Protein AF-A0AAD7L788-F1 (afdb_monomer_lite)

InterPro domains:
  IPR003892 Ubiquitin system component CUE [PF02845] (42-76)
  IPR003892 Ubiquitin system component CUE [PS51140] (38-84)
  IPR009060 UBA-like superfamily [SSF46934] (41-84)

Secondary structure (DSSP, 8-state):
--------------------------------------PPPHHHHHHHH-TTS-HHHHHHHHHHTTT-HHHHHHHHHHHHHHTTSS-------------------------TTSGGGGGG---SHHHHHHHHHHHHTT--SHHHHHHHHHHHHHHHHHHHHHHHHHHHHHHHHHHHHHHHHHHHHHHHHHHHHHHHHHHHHHHHHHHHHHHH--

Radius of gyration: 39.19 Å; chains: 1; bounding box: 91×66×111 Å

Sequence (214 aa):
MSAAVSGSKRSFFEDLHPSPPVFERLRCSSSTSPIRFSAPTLVDQLRAMFPHMEPQLLDRALQECGNDIDAAIKSLHELCLGSASENSLPAEGSDTNVEQGTLKIDGNTFAFEDPSALDNLPLDGTEWVDLFVREMMSVISVDDTRARVARMLEILEKSISARASVETTQIFQKENSILKEQIEGLVRENTILKRAVSIEHERQREYEDKNQEL

Organism: Quillaja saponaria (NCBI:txid32244)

Structure (mmCIF, N/CA/C/O backbone):
data_AF-A0AAD7L788-F1
#
_entry.id   AF-A0AAD7L788-F1
#
loop_
_atom_site.group_PDB
_atom_site.id
_atom_site.type_symbol
_atom_site.label_atom_id
_atom_site.label_alt_id
_atom_site.label_comp_id
_atom_site.label_asym_id
_atom_site.label_entity_id
_atom_site.label_seq_id
_atom_site.pdbx_PDB_ins_code
_atom_site.Cartn_x
_atom_site.Cartn_y
_atom_site.Cartn_z
_atom_site.occupancy
_atom_site.B_iso_or_equiv
_atom_site.auth_seq_id
_atom_site.auth_comp_id
_atom_site.auth_asym_id
_atom_site.auth_atom_id
_atom_site.pdbx_PDB_model_num
ATOM 1 N N . MET A 1 1 ? -54.142 42.697 46.939 1.00 39.44 1 MET A N 1
ATOM 2 C CA . MET A 1 1 ? -53.712 43.827 46.088 1.00 39.44 1 MET A CA 1
ATOM 3 C C . MET A 1 1 ? -52.500 44.474 46.742 1.00 39.44 1 MET A C 1
ATOM 5 O O . MET A 1 1 ? -52.550 44.665 47.949 1.00 39.44 1 MET A O 1
ATOM 9 N N . SER A 1 2 ? -51.480 44.783 45.929 1.00 38.19 2 SER A N 1
ATOM 10 C CA . SER A 1 2 ? -50.250 45.550 46.234 1.00 38.19 2 SER A CA 1
ATOM 11 C C . SER A 1 2 ? -49.173 44.843 47.069 1.00 38.19 2 SER A C 1
ATOM 13 O O . SER A 1 2 ? -49.501 44.130 48.003 1.00 38.19 2 SER A O 1
ATOM 15 N N . ALA A 1 3 ? -47.869 45.040 46.878 1.00 43.00 3 ALA A N 1
ATOM 16 C CA . ALA A 1 3 ? -47.003 45.404 45.749 1.00 43.00 3 ALA A CA 1
ATOM 17 C C . ALA A 1 3 ? -45.551 45.158 46.241 1.00 43.00 3 ALA A C 1
ATOM 19 O O . ALA A 1 3 ? -45.320 44.993 47.435 1.00 43.00 3 ALA A O 1
ATOM 20 N N . ALA A 1 4 ? -44.610 45.109 45.300 1.00 46.03 4 ALA A N 1
ATOM 21 C CA . ALA A 1 4 ? -43.188 44.765 45.408 1.00 46.03 4 ALA A CA 1
ATOM 22 C C . ALA A 1 4 ? -42.344 45.520 46.467 1.00 46.03 4 ALA A C 1
ATOM 24 O O . ALA A 1 4 ? -42.728 46.595 46.914 1.00 46.03 4 ALA A O 1
ATOM 25 N N . VAL A 1 5 ? -41.121 45.026 46.742 1.00 41.78 5 VAL A N 1
ATOM 26 C CA . VAL A 1 5 ? -39.854 45.660 46.291 1.00 41.78 5 VAL A CA 1
ATOM 27 C C . VAL A 1 5 ? -38.609 44.880 46.763 1.00 41.78 5 VAL A C 1
ATOM 29 O O . VAL A 1 5 ? -38.528 44.380 47.880 1.00 41.78 5 VAL A O 1
ATOM 32 N N . SER A 1 6 ? -37.648 44.789 45.842 1.00 40.78 6 SER A N 1
ATOM 33 C CA . SER A 1 6 ? -36.303 44.211 45.905 1.00 40.78 6 SER A CA 1
ATOM 34 C C . SER A 1 6 ? -35.352 44.811 46.954 1.00 40.78 6 SER A C 1
ATOM 36 O O . SER A 1 6 ? -35.390 46.010 47.207 1.00 40.78 6 SER A O 1
ATOM 38 N N . GLY A 1 7 ? -34.330 44.031 47.344 1.00 37.75 7 GLY A N 1
ATOM 39 C CA . GLY A 1 7 ? -32.952 44.549 47.354 1.00 37.75 7 GLY A CA 1
ATOM 40 C C . GLY A 1 7 ? -32.051 44.268 48.569 1.00 37.75 7 GLY A C 1
ATOM 41 O O . GLY A 1 7 ? -32.215 44.858 49.623 1.00 37.75 7 GLY A O 1
ATOM 42 N N . SER A 1 8 ? -30.961 43.538 48.288 1.00 34.12 8 SER A N 1
ATOM 43 C CA . SER A 1 8 ? -29.563 43.880 48.639 1.00 34.12 8 SER A CA 1
ATOM 44 C C . SER A 1 8 ? -28.958 43.548 50.028 1.00 34.12 8 SER A C 1
ATOM 46 O O . SER A 1 8 ? -29.131 44.266 51.001 1.00 34.12 8 SER A O 1
ATOM 48 N N . LYS A 1 9 ? -28.093 42.514 50.010 1.00 50.41 9 LYS A N 1
ATOM 49 C CA . LYS A 1 9 ? -26.700 42.404 50.531 1.00 50.41 9 LYS A CA 1
ATOM 50 C C . LYS A 1 9 ? -26.316 43.006 51.905 1.00 50.41 9 LYS A C 1
ATOM 52 O O . LYS A 1 9 ? -26.214 44.222 52.026 1.00 50.41 9 LYS A O 1
ATOM 57 N N . ARG A 1 10 ? -25.821 42.133 52.808 1.00 50.22 10 ARG A N 1
ATOM 58 C CA . ARG A 1 10 ? -24.500 42.135 53.523 1.00 50.22 10 ARG A CA 1
ATOM 59 C C . ARG A 1 10 ? -24.519 41.020 54.598 1.00 50.22 10 ARG A C 1
ATOM 61 O O . ARG A 1 10 ? -25.467 40.953 55.361 1.00 50.22 10 ARG A O 1
ATOM 68 N N . SER A 1 11 ? -23.673 39.984 54.515 1.00 42.97 11 SER A N 1
ATOM 69 C CA . SER A 1 11 ? -22.292 39.900 55.047 1.00 42.97 11 SER A CA 1
ATOM 70 C C . SER A 1 11 ? -22.215 40.158 56.548 1.00 42.97 11 SER A C 1
ATOM 72 O O . SER A 1 11 ? -22.231 41.331 56.879 1.00 42.97 11 SER A O 1
ATOM 74 N N . PHE A 1 12 ? -21.997 39.128 57.380 1.00 39.47 12 PHE A N 1
ATOM 75 C CA . PHE A 1 12 ? -21.099 39.178 58.549 1.00 39.47 12 PHE A CA 1
ATOM 76 C C . PHE A 1 12 ? -20.573 37.772 58.886 1.00 39.47 12 PHE A C 1
ATOM 78 O O . PHE A 1 12 ? -21.240 36.769 58.646 1.00 39.47 12 PHE A O 1
ATOM 85 N N . PHE A 1 13 ? -19.325 37.754 59.339 1.00 40.75 13 PHE A N 1
ATOM 86 C CA . PHE A 1 13 ? -18.369 36.658 59.449 1.00 40.75 13 PHE A CA 1
ATOM 87 C C . PHE A 1 13 ? -17.891 36.644 60.906 1.00 40.75 13 PHE A C 1
ATOM 89 O O . PHE A 1 13 ? -17.484 37.694 61.391 1.00 40.75 13 PHE A O 1
ATOM 96 N N . GLU A 1 14 ? -17.940 35.491 61.567 1.00 37.28 14 GLU A N 1
ATOM 97 C CA . GLU A 1 14 ? -17.406 35.195 62.911 1.00 37.28 14 GLU A CA 1
ATOM 98 C C . GLU A 1 14 ? -17.286 33.651 62.906 1.00 37.28 14 GLU A C 1
ATOM 100 O O . GLU A 1 14 ? -18.244 32.984 62.526 1.00 37.28 14 GLU A O 1
ATOM 105 N N . ASP A 1 15 ? -16.157 32.967 63.082 1.00 37.31 15 ASP A N 1
ATOM 106 C CA . ASP A 1 15 ? -15.051 33.156 64.013 1.00 37.31 15 ASP A CA 1
ATOM 107 C C . ASP A 1 15 ? -13.775 32.441 63.503 1.00 37.31 15 ASP A C 1
ATOM 109 O O . ASP A 1 15 ? -13.825 31.495 62.712 1.00 37.31 15 ASP A O 1
ATOM 113 N N . LEU A 1 16 ? -12.618 32.918 63.960 1.00 44.00 16 LEU A N 1
ATOM 114 C CA . LEU A 1 16 ? -11.259 32.577 63.518 1.00 44.00 16 LEU A CA 1
ATOM 115 C C . LEU A 1 16 ? -10.703 31.277 64.137 1.00 44.00 16 LEU A C 1
ATOM 117 O O . LEU A 1 16 ? -10.804 31.085 65.341 1.00 44.00 16 LEU A O 1
ATOM 121 N N . HIS A 1 17 ? -9.948 30.482 63.362 1.00 41.56 17 HIS A N 1
ATOM 122 C CA . HIS A 1 17 ? -8.903 29.574 63.878 1.00 41.56 17 HIS A CA 1
ATOM 123 C C . HIS A 1 17 ? -7.667 29.539 62.934 1.00 41.56 17 HIS A C 1
ATOM 125 O O . HIS A 1 17 ? -7.811 29.780 61.733 1.00 41.56 17 HIS A O 1
ATOM 131 N N . PRO A 1 18 ? -6.440 29.314 63.457 1.00 42.31 18 PRO A N 1
ATOM 132 C CA . PRO A 1 18 ? -5.178 29.754 62.842 1.00 42.31 18 PRO A CA 1
ATOM 133 C C . PRO A 1 18 ? -4.579 28.761 61.820 1.00 42.31 18 PRO A C 1
ATOM 135 O O . PRO A 1 18 ? -4.619 27.553 62.016 1.00 42.31 18 PRO A O 1
ATOM 138 N N . SER A 1 19 ? -3.958 29.279 60.751 1.00 38.22 19 SER A N 1
ATOM 139 C CA . SER A 1 19 ? -2.990 28.563 59.871 1.00 38.22 19 SER A CA 1
ATOM 140 C C . SER A 1 19 ? -1.561 28.686 60.449 1.00 38.22 19 SER A C 1
ATOM 142 O O . SER A 1 19 ? -1.364 29.671 61.170 1.00 38.22 19 SER A O 1
ATOM 144 N N . PRO A 1 20 ? -0.549 27.801 60.185 1.00 46.69 20 PRO A N 1
ATOM 145 C CA . PRO A 1 20 ? 0.037 27.452 58.851 1.00 46.69 20 PRO A CA 1
ATOM 146 C C . PRO A 1 20 ? 0.609 25.981 58.752 1.00 46.69 20 PRO A C 1
ATOM 148 O O . PRO A 1 20 ? 0.355 25.229 59.690 1.00 46.69 20 PRO A O 1
ATOM 151 N N . PRO A 1 21 ? 1.374 25.500 57.718 1.00 46.31 21 PRO A N 1
ATOM 152 C CA . PRO A 1 21 ? 1.935 26.158 56.526 1.00 46.31 21 PRO A CA 1
ATOM 153 C C . PRO A 1 21 ? 1.689 25.490 55.142 1.00 46.31 21 PRO A C 1
ATOM 155 O O . PRO A 1 21 ? 1.503 24.289 54.993 1.00 46.31 21 PRO A O 1
ATOM 158 N N . VAL A 1 22 ? 1.734 26.361 54.129 1.00 49.59 22 VAL A N 1
ATOM 159 C CA . VAL A 1 22 ? 2.293 26.242 52.765 1.00 49.59 22 VAL A CA 1
ATOM 160 C C . VAL A 1 22 ? 2.601 24.833 52.220 1.00 49.59 22 VAL A C 1
ATOM 162 O O . VAL A 1 22 ? 3.596 24.225 52.593 1.00 49.59 22 VAL A O 1
ATOM 165 N N . PHE A 1 23 ? 1.851 24.419 51.192 1.00 41.88 23 PHE A N 1
ATOM 166 C CA . PHE A 1 23 ? 2.397 23.633 50.082 1.00 41.88 23 PHE A CA 1
ATOM 167 C C . PHE A 1 23 ? 1.986 24.263 48.748 1.00 41.88 23 PHE A C 1
ATOM 169 O O . PHE A 1 23 ? 0.863 24.736 48.558 1.00 41.88 23 PHE A O 1
ATOM 176 N N . GLU A 1 24 ? 2.976 24.340 47.870 1.00 50.81 24 GLU A N 1
ATOM 177 C CA . GLU A 1 24 ? 3.026 25.072 46.615 1.00 50.81 24 GLU A CA 1
ATOM 178 C C . GLU A 1 24 ? 1.896 24.697 45.653 1.00 50.81 24 GLU A C 1
ATOM 180 O O . GLU A 1 24 ? 1.765 23.562 45.199 1.00 50.81 24 GLU A O 1
ATOM 185 N N . ARG A 1 25 ? 1.110 25.697 45.247 1.00 49.44 25 ARG A N 1
ATOM 186 C CA . ARG A 1 25 ? 0.247 25.581 44.074 1.00 49.44 25 ARG A CA 1
ATOM 187 C C . ARG A 1 25 ? 1.097 25.853 42.838 1.00 49.44 25 ARG A C 1
ATOM 189 O O . ARG A 1 25 ? 1.163 26.991 42.375 1.00 49.44 25 ARG A O 1
ATOM 196 N N . LEU A 1 26 ? 1.727 24.811 42.296 1.00 44.44 26 LEU A N 1
ATOM 197 C CA . LEU A 1 26 ? 2.266 24.839 40.937 1.00 44.44 26 LEU A CA 1
ATOM 198 C C . LEU A 1 26 ? 1.097 25.030 39.966 1.00 44.44 26 LEU A C 1
ATOM 200 O O . LEU A 1 26 ? 0.370 24.109 39.600 1.00 44.44 26 LEU A O 1
ATOM 204 N N . ARG A 1 27 ? 0.872 26.289 39.602 1.00 53.59 27 ARG A N 1
ATOM 205 C CA . ARG A 1 27 ? -0.038 26.693 38.541 1.00 53.59 27 ARG A CA 1
ATOM 206 C C . ARG A 1 27 ? 0.734 26.508 37.234 1.00 53.59 27 ARG A C 1
ATOM 208 O O . ARG A 1 27 ? 1.427 27.416 36.788 1.00 53.59 27 ARG A O 1
ATOM 215 N N . CYS A 1 28 ? 0.667 25.312 36.656 1.00 34.09 28 CYS A N 1
ATOM 216 C CA . CYS A 1 28 ? 1.188 25.063 35.316 1.00 34.09 28 CYS A CA 1
ATOM 217 C C . CYS A 1 28 ? 0.317 25.808 34.297 1.00 34.09 28 CYS A C 1
ATOM 219 O O . CYS A 1 28 ? -0.748 25.339 33.902 1.00 34.09 28 CYS A O 1
ATOM 221 N N . SER A 1 29 ? 0.772 26.986 33.879 1.00 45.66 29 SER A N 1
ATOM 222 C CA . SER A 1 29 ? 0.358 27.595 32.619 1.00 45.66 29 SER A CA 1
ATOM 223 C C . SER A 1 29 ? 0.997 26.804 31.479 1.00 45.66 29 SER A C 1
ATOM 225 O O . SER A 1 29 ? 2.064 27.165 30.993 1.00 45.66 29 SER A O 1
ATOM 227 N N . SER A 1 30 ? 0.363 25.714 31.052 1.00 39.59 30 SER A N 1
ATOM 228 C CA . SER A 1 30 ? 0.643 25.154 29.732 1.00 39.59 30 SER A CA 1
ATOM 229 C C . SER A 1 30 ? -0.149 25.968 28.720 1.00 39.59 30 SER A C 1
ATOM 231 O O . SER A 1 30 ? -1.362 25.806 28.591 1.00 39.59 30 SER A O 1
ATOM 233 N N . SER A 1 31 ? 0.526 26.875 28.010 1.00 49.66 31 SER A N 1
ATOM 234 C CA . SER A 1 31 ? -0.003 27.425 26.765 1.00 49.66 31 SER A CA 1
ATOM 235 C C . SER A 1 31 ? 0.018 26.316 25.713 1.00 49.66 31 SER A C 1
ATOM 237 O O . SER A 1 31 ? 0.923 26.227 24.883 1.00 49.66 31 SER A O 1
ATOM 239 N N . THR A 1 32 ? -0.966 25.427 25.762 1.00 45.28 32 THR A N 1
ATOM 240 C CA . THR A 1 32 ? -1.239 24.531 24.646 1.00 45.28 32 THR A CA 1
ATOM 241 C C . THR A 1 32 ? -1.956 25.360 23.595 1.00 45.28 32 THR A C 1
ATOM 243 O O . THR A 1 32 ? -3.182 25.454 23.573 1.00 45.28 32 THR A O 1
ATOM 246 N N . SER A 1 33 ? -1.182 26.023 22.738 1.00 52.09 33 SER A N 1
ATOM 247 C CA . SER A 1 33 ? -1.696 26.439 21.439 1.00 52.09 33 SER A CA 1
ATOM 248 C C . SER A 1 33 ? -2.284 25.191 20.776 1.00 52.09 33 SER A C 1
ATOM 250 O O . SER A 1 33 ? -1.578 24.181 20.704 1.00 52.09 33 SER A O 1
ATOM 252 N N . PRO A 1 34 ? -3.543 25.199 20.307 1.00 45.06 34 PRO A N 1
ATOM 253 C CA . PRO A 1 34 ? -4.022 24.093 19.506 1.00 45.06 34 PRO A CA 1
ATOM 254 C C . PRO A 1 34 ? -3.156 24.079 18.249 1.00 45.06 34 PRO A C 1
ATOM 256 O O . PRO A 1 34 ? -3.168 25.036 17.469 1.00 45.06 34 PRO A O 1
ATOM 259 N N . ILE A 1 35 ? -2.371 23.013 18.081 1.00 47.38 35 ILE A N 1
ATOM 260 C CA . ILE A 1 35 ? -1.812 22.647 16.785 1.00 47.38 35 ILE A CA 1
ATOM 261 C C . ILE A 1 35 ? -3.037 22.429 15.904 1.00 47.38 35 ILE A C 1
ATOM 263 O O . ILE A 1 35 ? -3.679 21.382 15.933 1.00 47.38 35 ILE A O 1
ATOM 267 N N . ARG A 1 36 ? -3.434 23.484 15.193 1.00 46.09 36 ARG A N 1
ATOM 268 C CA . ARG A 1 36 ? -4.364 23.383 14.084 1.00 46.09 36 ARG A CA 1
ATOM 269 C C . ARG A 1 36 ? -3.599 22.611 13.024 1.00 46.09 36 ARG A C 1
ATOM 271 O O . ARG A 1 36 ? -2.843 23.202 12.262 1.00 46.09 36 ARG A O 1
ATOM 278 N N . PHE A 1 37 ? -3.745 21.291 13.024 1.00 39.62 37 PHE A N 1
ATOM 279 C CA . PHE A 1 37 ? -3.559 20.529 11.804 1.00 39.62 37 PHE A CA 1
ATOM 280 C C . PHE A 1 37 ? -4.579 21.109 10.828 1.00 39.62 37 PHE A C 1
ATOM 282 O O . PHE A 1 37 ? -5.771 20.821 10.921 1.00 39.62 37 PHE A O 1
ATOM 289 N N . SER A 1 38 ? -4.142 22.045 9.986 1.00 50.53 38 SER A N 1
ATOM 290 C CA . SER A 1 38 ? -4.931 22.439 8.830 1.00 50.53 38 SER A CA 1
ATOM 291 C C . SER A 1 38 ? -5.171 21.153 8.055 1.00 50.53 38 SER A C 1
ATOM 293 O O . SER A 1 38 ? -4.207 20.503 7.648 1.00 50.53 38 SER A O 1
ATOM 295 N N . ALA A 1 39 ? -6.433 20.738 7.944 1.00 54.69 39 ALA A N 1
ATOM 296 C CA . ALA A 1 39 ? -6.783 19.624 7.079 1.00 54.69 39 ALA A CA 1
ATOM 297 C C . ALA A 1 39 ? -6.194 19.922 5.689 1.00 54.69 39 ALA A C 1
ATOM 299 O O . ALA A 1 39 ? -6.312 21.072 5.243 1.00 54.69 39 ALA A O 1
ATOM 300 N N . PRO A 1 40 ? -5.514 18.957 5.044 1.00 64.50 40 PRO A N 1
ATOM 301 C CA . PRO A 1 40 ? -4.972 19.180 3.713 1.00 64.50 40 PRO A CA 1
ATOM 302 C C . PRO A 1 40 ? -6.119 19.618 2.806 1.00 64.50 40 PRO A C 1
ATOM 304 O O . PRO A 1 40 ? -7.191 19.008 2.807 1.00 64.50 40 PRO A O 1
ATOM 307 N N . THR A 1 41 ? -5.924 20.721 2.088 1.00 81.31 41 THR A N 1
ATOM 308 C CA . THR A 1 41 ? -6.925 21.146 1.111 1.00 81.31 41 THR A CA 1
ATOM 309 C C . THR A 1 41 ? -6.962 20.120 -0.024 1.00 81.31 41 THR A C 1
ATOM 311 O O . THR A 1 41 ? -5.967 19.437 -0.277 1.00 81.31 41 THR A O 1
ATOM 314 N N . LEU A 1 42 ? -8.091 19.997 -0.731 1.00 86.31 42 LEU A N 1
ATOM 315 C CA . LEU A 1 42 ? -8.217 19.059 -1.864 1.00 86.31 42 LEU A CA 1
ATOM 316 C C . LEU A 1 42 ? -7.109 19.293 -2.914 1.00 86.31 42 LEU A C 1
ATOM 318 O O . LEU A 1 42 ? -6.607 18.360 -3.535 1.00 86.31 42 LEU A O 1
ATOM 322 N N . VAL A 1 43 ? -6.668 20.546 -3.044 1.00 86.06 43 VAL A N 1
ATOM 323 C CA . VAL A 1 43 ? -5.566 20.976 -3.912 1.00 86.06 43 VAL A CA 1
ATOM 324 C C . VAL A 1 43 ? -4.217 20.447 -3.422 1.00 86.06 43 VAL A C 1
ATOM 326 O O . VAL A 1 43 ? -3.398 20.016 -4.230 1.00 86.06 43 VAL A O 1
ATOM 329 N N . ASP A 1 44 ? -3.972 20.440 -2.109 1.00 88.12 44 ASP A N 1
ATOM 330 C CA . ASP A 1 44 ? -2.733 19.898 -1.538 1.00 88.12 44 ASP A CA 1
ATOM 331 C C . ASP A 1 44 ? -2.638 18.381 -1.748 1.00 88.12 44 ASP A C 1
ATOM 333 O O . ASP A 1 44 ? -1.551 17.864 -2.015 1.00 88.12 44 ASP A O 1
ATOM 337 N N . GLN A 1 45 ? -3.775 17.679 -1.703 1.00 89.94 45 GLN A N 1
ATOM 338 C CA . GLN A 1 45 ? -3.848 16.253 -2.021 1.00 89.94 45 GLN A CA 1
ATOM 339 C C . GLN A 1 45 ? -3.512 15.985 -3.494 1.00 89.94 45 GLN A C 1
ATOM 341 O O . GLN A 1 45 ? -2.691 15.116 -3.786 1.00 89.94 45 GLN A O 1
ATOM 346 N N . LEU A 1 46 ? -4.070 16.765 -4.425 1.00 90.88 46 LEU A N 1
ATOM 347 C CA . LEU A 1 46 ? -3.725 16.643 -5.843 1.00 90.88 46 LEU A CA 1
ATOM 348 C C . LEU A 1 46 ? -2.271 17.027 -6.126 1.00 90.88 46 LEU A C 1
ATOM 350 O O . LEU A 1 46 ? -1.615 16.370 -6.927 1.00 90.88 46 LEU A O 1
ATOM 354 N N . ARG A 1 47 ? -1.728 18.038 -5.442 1.00 91.69 47 ARG A N 1
ATOM 355 C CA . ARG A 1 47 ? -0.322 18.440 -5.591 1.00 91.69 47 ARG A CA 1
ATOM 356 C C . ARG A 1 47 ? 0.638 17.334 -5.154 1.00 91.69 47 ARG A C 1
ATOM 358 O O . ARG A 1 47 ? 1.694 17.181 -5.760 1.00 91.69 47 ARG A O 1
ATOM 365 N N . ALA A 1 48 ? 0.276 16.556 -4.134 1.00 89.56 48 ALA A N 1
ATOM 366 C CA . ALA A 1 48 ? 1.058 15.394 -3.721 1.00 89.56 48 ALA A CA 1
ATOM 367 C C . ALA A 1 48 ? 1.068 14.285 -4.790 1.00 89.56 48 ALA A C 1
ATOM 369 O O . ALA A 1 48 ? 2.082 13.612 -4.954 1.00 89.56 48 ALA A O 1
ATOM 370 N N . MET A 1 49 ? -0.033 14.116 -5.531 1.00 89.38 49 MET A N 1
ATOM 371 C CA . MET A 1 49 ? -0.160 13.112 -6.598 1.00 89.38 49 MET A CA 1
ATOM 372 C C . MET A 1 49 ? 0.415 13.575 -7.944 1.00 89.38 49 MET A C 1
ATOM 374 O O . MET A 1 49 ? 0.919 12.762 -8.714 1.00 89.38 49 MET A O 1
ATOM 378 N N . PHE A 1 50 ? 0.379 14.880 -8.213 1.00 89.50 50 PHE A N 1
ATOM 379 C CA . PHE A 1 50 ? 0.839 15.500 -9.454 1.00 89.50 50 PHE A CA 1
ATOM 380 C C . PHE A 1 50 ? 1.853 16.626 -9.164 1.00 89.50 50 PHE A C 1
ATOM 382 O O . PHE A 1 50 ? 1.579 17.798 -9.435 1.00 89.50 50 PHE A O 1
ATOM 389 N N . PRO A 1 51 ? 3.049 16.307 -8.629 1.00 86.00 51 PRO A N 1
ATOM 390 C CA . PRO A 1 51 ? 4.029 17.306 -8.184 1.00 86.00 51 PRO A CA 1
ATOM 391 C C . PRO A 1 51 ? 4.612 18.160 -9.319 1.00 86.00 51 PRO A C 1
ATOM 393 O O . PRO A 1 51 ? 5.151 19.236 -9.071 1.00 86.00 51 PRO A O 1
ATOM 396 N N . HIS A 1 52 ? 4.504 17.691 -10.563 1.00 83.38 52 HIS A N 1
ATOM 397 C CA . HIS A 1 52 ? 4.987 18.387 -11.759 1.00 83.38 52 HIS A CA 1
ATOM 398 C C . HIS A 1 52 ? 3.905 19.227 -12.457 1.00 83.38 52 HIS A C 1
ATOM 400 O O . HIS A 1 52 ? 4.189 19.859 -13.472 1.00 83.38 52 HIS A O 1
ATOM 406 N N . MET A 1 53 ? 2.675 19.233 -11.934 1.00 85.88 53 MET A N 1
ATOM 407 C CA . MET A 1 53 ? 1.530 19.915 -12.535 1.00 85.88 53 MET A CA 1
ATOM 408 C C . MET A 1 53 ? 1.351 21.314 -11.936 1.00 85.88 53 MET A C 1
ATOM 410 O O . MET A 1 53 ? 1.498 21.515 -10.728 1.00 85.88 53 MET A O 1
ATOM 414 N N . GLU A 1 54 ? 1.021 22.297 -12.777 1.00 89.19 54 GLU A N 1
ATOM 415 C CA . GLU A 1 54 ? 0.824 23.672 -12.317 1.00 89.19 54 GLU A CA 1
ATOM 416 C C . GLU A 1 54 ? -0.391 23.769 -11.369 1.00 89.19 54 GLU A C 1
ATOM 418 O O . GLU A 1 54 ? -1.459 23.246 -11.699 1.00 89.19 54 GLU A O 1
ATOM 423 N N . PRO A 1 55 ? -0.295 24.490 -10.230 1.00 87.12 55 PRO A N 1
ATOM 424 C CA . PRO A 1 55 ? -1.401 24.635 -9.278 1.00 87.12 55 PRO A CA 1
ATOM 425 C C . PRO A 1 55 ? -2.714 25.129 -9.901 1.00 87.12 55 PRO A C 1
ATOM 427 O O . PRO A 1 55 ? -3.781 24.671 -9.512 1.00 87.12 55 PRO A O 1
ATOM 430 N N . GLN A 1 56 ? -2.637 25.996 -10.918 1.00 87.56 56 GLN A N 1
ATOM 431 C CA . GLN A 1 56 ? -3.812 26.524 -11.620 1.00 87.56 56 GLN A CA 1
ATOM 432 C C . GLN A 1 56 ? -4.596 25.437 -12.372 1.00 87.56 56 GLN A C 1
ATOM 434 O O . GLN A 1 56 ? -5.816 25.534 -12.502 1.00 87.56 56 GLN A O 1
ATOM 439 N N . LEU A 1 57 ? -3.912 24.399 -12.867 1.00 90.00 57 LEU A N 1
ATOM 440 C CA . LEU A 1 57 ? -4.549 23.261 -13.534 1.00 90.00 57 LEU A CA 1
ATOM 441 C C . LEU A 1 57 ? -5.218 22.328 -12.522 1.00 90.00 57 LEU A C 1
ATOM 443 O O . LEU A 1 57 ? -6.285 21.793 -12.809 1.00 90.00 57 LEU A O 1
ATOM 447 N N . LEU A 1 58 ? -4.632 22.181 -11.331 1.00 91.69 58 LEU A N 1
ATOM 448 C CA . LEU A 1 58 ? -5.223 21.412 -10.232 1.00 91.69 58 LEU A CA 1
ATOM 449 C C . LEU A 1 58 ? -6.514 22.071 -9.729 1.00 91.69 58 LEU A C 1
ATOM 451 O O . LEU A 1 58 ? -7.536 21.399 -9.587 1.00 91.69 58 LEU A O 1
ATOM 455 N N . ASP A 1 59 ? -6.482 23.391 -9.527 1.00 89.38 59 ASP A N 1
ATOM 456 C CA . ASP A 1 59 ? -7.648 24.179 -9.113 1.00 89.38 59 ASP A CA 1
ATOM 457 C C . ASP A 1 59 ? -8.765 24.120 -10.166 1.00 89.38 59 ASP A C 1
ATOM 459 O O . ASP A 1 59 ? -9.935 23.913 -9.834 1.00 89.38 59 ASP A O 1
ATOM 463 N N . ARG A 1 60 ? -8.403 24.242 -11.451 1.00 90.31 60 ARG A N 1
ATOM 464 C CA . ARG A 1 60 ? -9.351 24.135 -12.568 1.00 90.31 60 ARG A CA 1
ATOM 465 C C . ARG A 1 60 ? -10.000 22.755 -12.633 1.00 90.31 60 ARG A C 1
ATOM 467 O O . ARG A 1 60 ? -11.222 22.679 -12.725 1.00 90.31 60 ARG A O 1
ATOM 474 N N . ALA A 1 61 ? -9.212 21.684 -12.545 1.00 91.12 61 ALA A N 1
ATOM 475 C CA . ALA A 1 61 ? -9.728 20.319 -12.597 1.00 91.12 61 ALA A CA 1
ATOM 476 C C . ALA A 1 61 ? -10.701 20.037 -11.443 1.00 91.12 61 ALA A C 1
ATOM 478 O O . ALA A 1 61 ? -11.755 19.443 -11.661 1.00 91.12 61 ALA A O 1
ATOM 479 N N . LEU A 1 62 ? -10.405 20.521 -10.231 1.00 92.19 62 LEU A N 1
ATOM 480 C CA . LEU A 1 62 ? -11.328 20.416 -9.096 1.00 92.19 62 LEU A CA 1
ATOM 481 C C . LEU A 1 62 ? -12.618 21.194 -9.327 1.00 92.19 62 LEU A C 1
ATOM 483 O O . LEU A 1 62 ? -13.698 20.691 -9.022 1.00 92.19 62 LEU A O 1
ATOM 487 N N . GLN A 1 63 ? -12.527 22.405 -9.872 1.00 91.88 63 GLN A N 1
ATOM 488 C CA . GLN A 1 63 ? -13.703 23.227 -10.124 1.00 91.88 63 GLN A CA 1
ATOM 489 C C . GLN A 1 63 ? -14.607 22.623 -11.208 1.00 91.88 63 GLN A C 1
ATOM 491 O O . GLN A 1 63 ? -15.827 22.604 -11.044 1.00 91.88 63 GLN A O 1
ATOM 496 N N . GLU A 1 64 ? -14.020 22.085 -12.277 1.00 90.56 64 GLU A N 1
ATOM 497 C CA . GLU A 1 64 ? -14.736 21.396 -13.357 1.00 90.56 64 GLU A CA 1
ATOM 498 C C . GLU A 1 64 ? -15.348 20.068 -12.890 1.00 90.56 64 GLU A C 1
ATOM 500 O O . GLU A 1 64 ? -16.437 19.699 -13.329 1.00 90.56 64 GLU A O 1
ATOM 505 N N . CYS A 1 65 ? -14.703 19.394 -11.935 1.00 90.88 65 CYS A N 1
ATOM 506 C CA . CYS A 1 65 ? -15.186 18.152 -11.330 1.00 90.88 65 CYS A CA 1
ATOM 507 C C . CYS A 1 65 ? -16.078 18.372 -10.094 1.00 90.88 65 CYS A C 1
ATOM 509 O O . CYS A 1 65 ? -16.388 17.421 -9.383 1.00 90.88 65 CYS A O 1
ATOM 511 N N . GLY A 1 66 ? -16.498 19.606 -9.792 1.00 88.56 66 GLY A N 1
ATOM 512 C CA . GLY A 1 66 ? -17.409 19.881 -8.674 1.00 88.56 66 GLY A CA 1
ATOM 513 C C . GLY A 1 66 ? -16.829 19.576 -7.285 1.00 88.56 66 GLY A C 1
ATOM 514 O O . GLY A 1 66 ? -17.578 19.232 -6.373 1.00 88.56 66 GLY A O 1
ATOM 515 N N . ASN A 1 67 ? -15.514 19.730 -7.112 1.00 88.69 67 ASN A N 1
ATOM 516 C CA . ASN A 1 67 ? -14.733 19.347 -5.928 1.00 88.69 67 ASN A CA 1
ATOM 517 C C . ASN A 1 67 ? -14.699 17.834 -5.640 1.00 88.69 67 ASN A C 1
ATOM 519 O O . ASN A 1 67 ? -14.343 17.432 -4.532 1.00 88.69 67 ASN A O 1
ATOM 523 N N . ASP A 1 68 ? -15.042 16.996 -6.618 1.00 92.50 68 ASP A N 1
ATOM 524 C CA . ASP A 1 68 ? -14.811 15.555 -6.554 1.00 92.50 68 ASP A CA 1
ATOM 525 C C . ASP A 1 68 ? -13.338 15.257 -6.888 1.00 92.50 68 ASP A C 1
ATOM 527 O O . ASP A 1 68 ? -12.877 15.466 -8.014 1.00 92.50 68 ASP A O 1
ATOM 531 N N . ILE A 1 69 ? -12.590 14.792 -5.883 1.00 91.06 69 ILE A N 1
ATOM 532 C CA . ILE A 1 69 ? -11.163 14.473 -6.015 1.00 91.06 69 ILE A CA 1
ATOM 533 C C . ILE A 1 69 ? -10.946 13.318 -6.996 1.00 91.06 69 ILE A C 1
ATOM 535 O O . ILE A 1 69 ? -10.028 13.386 -7.810 1.00 91.06 69 ILE A O 1
ATOM 539 N N . ASP A 1 70 ? -11.775 12.275 -6.958 1.00 93.12 70 ASP A N 1
ATOM 540 C CA . ASP A 1 70 ? -11.579 11.078 -7.780 1.00 93.12 70 ASP A CA 1
ATOM 541 C C . ASP A 1 70 ? -11.837 11.377 -9.261 1.00 93.12 70 ASP A C 1
ATOM 543 O O . ASP A 1 70 ? -11.128 10.883 -10.144 1.00 93.12 70 ASP A O 1
ATOM 547 N N . ALA A 1 71 ? -12.829 12.225 -9.542 1.00 93.00 71 ALA A N 1
ATOM 548 C CA . ALA A 1 71 ? -13.084 12.727 -10.888 1.00 93.00 71 ALA A CA 1
ATOM 549 C C . ALA A 1 71 ? -11.957 13.658 -11.379 1.00 93.00 71 ALA A C 1
ATOM 551 O O . ALA A 1 71 ? -11.500 13.511 -12.517 1.00 93.00 71 ALA A O 1
ATOM 552 N N . ALA A 1 72 ? -11.445 14.546 -10.517 1.00 93.50 72 ALA A N 1
ATOM 553 C CA . ALA A 1 72 ? -10.330 15.434 -10.852 1.00 93.50 72 ALA A CA 1
ATOM 554 C C . ALA A 1 72 ? -9.032 14.660 -11.137 1.00 93.50 72 ALA A C 1
ATOM 556 O O . ALA A 1 72 ? -8.336 14.969 -12.102 1.00 93.50 72 ALA A O 1
ATOM 557 N N . ILE A 1 73 ? -8.732 13.615 -10.357 1.00 93.06 73 ILE A N 1
ATOM 558 C CA . ILE A 1 73 ? -7.581 12.726 -10.581 1.00 93.06 73 ILE A CA 1
ATOM 559 C C . ILE A 1 73 ? -7.664 12.074 -11.967 1.00 93.06 73 ILE A C 1
ATOM 561 O O . ILE A 1 73 ? -6.681 12.091 -12.708 1.00 93.06 73 ILE A O 1
ATOM 565 N N . LYS A 1 74 ? -8.829 11.532 -12.346 1.00 93.44 74 LYS A N 1
ATOM 566 C CA . LYS A 1 74 ? -9.025 10.902 -13.665 1.00 93.44 74 LYS A CA 1
ATOM 567 C C . LYS A 1 74 ? -8.819 11.895 -14.810 1.00 93.44 74 LYS A C 1
ATOM 569 O O . LYS A 1 74 ? -8.066 11.594 -15.730 1.00 93.44 74 LYS A O 1
ATOM 574 N N . SER A 1 75 ? -9.418 13.082 -14.709 1.00 91.00 75 SER A N 1
ATOM 575 C CA . SER A 1 75 ? -9.272 14.156 -15.704 1.00 91.00 75 SER A CA 1
ATOM 576 C C . SER A 1 75 ? -7.810 14.597 -15.870 1.00 91.00 75 SER A C 1
ATOM 578 O O . SER A 1 75 ? -7.305 14.711 -16.987 1.00 91.00 75 SER A O 1
ATOM 580 N N . LEU A 1 76 ? -7.082 14.763 -14.761 1.00 92.12 76 LEU A N 1
ATOM 581 C CA . LEU A 1 76 ? -5.663 15.128 -14.787 1.00 92.12 76 LEU A CA 1
ATOM 582 C C . LEU A 1 76 ? -4.789 14.025 -15.403 1.00 92.12 76 LEU A C 1
ATOM 584 O O . LEU A 1 76 ? -3.882 14.333 -16.175 1.00 92.12 76 LEU A O 1
ATOM 588 N N . HIS A 1 77 ? -5.073 12.750 -15.123 1.00 89.56 77 HIS A N 1
ATOM 589 C CA . HIS A 1 77 ? -4.386 11.631 -15.773 1.00 89.56 77 HIS A CA 1
ATOM 590 C C . HIS A 1 77 ? -4.638 11.589 -17.282 1.00 89.56 77 HIS A C 1
ATOM 592 O O . HIS A 1 77 ? -3.691 11.406 -18.045 1.00 89.56 77 HIS A O 1
ATOM 598 N N . GLU A 1 78 ? -5.881 11.786 -17.721 1.00 89.75 78 GLU A N 1
ATOM 599 C CA . GLU A 1 78 ? -6.217 11.863 -19.146 1.00 89.75 78 GLU A CA 1
ATOM 600 C C . GLU A 1 78 ? -5.498 13.027 -19.833 1.00 89.75 78 GLU A C 1
ATOM 602 O O . GLU A 1 78 ? -4.962 12.850 -20.925 1.00 89.75 78 GLU A O 1
ATOM 607 N N . LEU A 1 79 ? -5.392 14.184 -19.174 1.00 85.06 79 LEU A N 1
ATOM 608 C CA . LEU A 1 79 ? -4.661 15.341 -19.692 1.00 85.06 79 LEU A CA 1
ATOM 609 C C . LEU A 1 79 ? -3.154 15.063 -19.835 1.00 85.06 79 LEU A C 1
ATOM 611 O O . LEU A 1 79 ? -2.544 15.456 -20.831 1.00 85.06 79 LEU A O 1
ATOM 615 N N . CYS A 1 80 ? -2.554 14.341 -18.885 1.00 81.44 80 CYS A N 1
ATOM 616 C CA . CYS A 1 80 ? -1.151 13.926 -18.963 1.00 81.44 80 CYS A CA 1
ATOM 617 C C . CYS A 1 80 ? -0.894 12.859 -20.042 1.00 81.44 80 CYS A C 1
ATOM 619 O O . CYS A 1 80 ? 0.166 12.868 -20.664 1.00 81.44 80 CYS A O 1
ATOM 621 N N . LEU A 1 81 ? -1.838 11.941 -20.271 1.00 75.69 81 LEU A N 1
ATOM 622 C CA . LEU A 1 81 ? -1.698 10.853 -21.247 1.00 75.69 81 LEU A CA 1
ATOM 623 C C . LEU A 1 81 ? -2.062 11.291 -22.677 1.00 75.69 81 LEU A C 1
ATOM 625 O O . LEU A 1 81 ? -1.416 10.873 -23.637 1.00 75.69 81 LEU A O 1
ATOM 629 N N . GLY A 1 82 ? -3.056 12.169 -22.828 1.00 59.16 82 GLY A N 1
ATOM 630 C CA . GLY A 1 82 ? -3.517 12.691 -24.118 1.00 59.16 82 GLY A CA 1
ATOM 631 C C . GLY A 1 82 ? -2.485 13.574 -24.823 1.00 59.16 82 GLY A C 1
ATOM 632 O O . GLY A 1 82 ? -2.437 13.609 -26.049 1.00 59.16 82 GLY A O 1
ATOM 633 N N . SER A 1 83 ? -1.580 14.208 -24.072 1.00 53.47 83 SER A N 1
ATOM 634 C CA . SER A 1 83 ? -0.489 15.025 -24.622 1.00 53.47 83 SER A CA 1
ATOM 635 C C . SER A 1 83 ? 0.593 14.217 -25.363 1.00 53.47 83 SER A C 1
ATOM 637 O O . SER A 1 83 ? 1.410 14.821 -26.059 1.00 53.47 83 SER A O 1
ATOM 639 N N . ALA A 1 84 ? 0.626 12.886 -25.233 1.00 48.81 84 ALA A N 1
ATOM 640 C CA . ALA A 1 84 ? 1.620 12.028 -25.885 1.00 48.81 84 ALA A CA 1
ATOM 641 C C . ALA A 1 84 ? 1.112 11.353 -27.177 1.00 48.81 84 ALA A C 1
ATOM 643 O O . ALA A 1 84 ? 1.882 10.661 -27.841 1.00 48.81 84 ALA A O 1
ATOM 644 N N . SER A 1 85 ? -0.165 11.534 -27.544 1.00 41.38 85 SER A N 1
ATOM 645 C CA . SER A 1 85 ? -0.848 10.699 -28.547 1.00 41.38 85 SER A CA 1
ATOM 646 C C . SER A 1 85 ? -1.417 11.461 -29.755 1.00 41.38 85 SER A C 1
ATOM 648 O O . SER A 1 85 ? -2.385 11.014 -30.368 1.00 41.38 85 SER A O 1
ATOM 650 N N . GLU A 1 86 ? -0.801 12.567 -30.163 1.00 42.72 86 GLU A N 1
ATOM 651 C CA . GLU A 1 86 ? -1.059 13.179 -31.473 1.00 42.72 86 GLU A CA 1
ATOM 652 C C . GLU A 1 86 ? 0.268 13.524 -32.147 1.00 42.72 86 GLU A C 1
ATOM 654 O O . GLU A 1 86 ? 0.737 14.651 -32.062 1.00 42.72 86 GLU A O 1
ATOM 659 N N . ASN A 1 87 ? 0.911 12.519 -32.751 1.00 37.66 87 ASN A N 1
ATOM 660 C CA . ASN A 1 87 ? 1.789 12.653 -33.921 1.00 37.66 87 ASN A CA 1
ATOM 661 C C . ASN A 1 87 ? 2.234 11.258 -34.378 1.00 37.66 87 ASN A C 1
ATOM 663 O O . ASN A 1 87 ? 3.300 10.763 -34.020 1.00 37.66 87 ASN A O 1
ATOM 667 N N . SER A 1 88 ? 1.410 10.619 -35.202 1.00 38.88 88 SER A N 1
ATOM 668 C CA . SER A 1 88 ? 1.809 9.442 -35.969 1.00 38.88 88 SER A CA 1
ATOM 669 C C . SER A 1 88 ? 1.479 9.667 -37.437 1.00 38.88 88 SER A C 1
ATOM 671 O O . SER A 1 88 ? 0.309 9.843 -37.766 1.00 38.88 88 SER A O 1
ATOM 673 N N . LEU A 1 89 ? 2.490 9.597 -38.305 1.00 33.38 89 LEU A N 1
ATOM 674 C CA . LEU A 1 89 ? 2.366 9.107 -39.681 1.00 33.38 89 LEU A CA 1
ATOM 675 C C . LEU A 1 89 ? 3.717 8.491 -40.140 1.00 33.38 89 LEU A C 1
ATOM 677 O O . LEU A 1 89 ? 4.763 8.884 -39.620 1.00 33.38 89 LEU A O 1
ATOM 681 N N . PRO A 1 90 ? 3.685 7.497 -41.054 1.00 51.03 90 PRO A N 1
ATOM 682 C CA . PRO A 1 90 ? 4.691 6.444 -41.236 1.00 51.03 90 PRO A CA 1
ATOM 683 C C . PRO A 1 90 ? 5.549 6.624 -42.500 1.00 51.03 90 PRO A C 1
ATOM 685 O O . PRO A 1 90 ? 5.150 7.368 -43.391 1.00 51.03 90 PRO A O 1
ATOM 688 N N . ALA A 1 91 ? 6.639 5.854 -42.629 1.00 31.80 91 ALA A N 1
ATOM 689 C CA . ALA A 1 91 ? 7.075 5.228 -43.892 1.00 31.80 91 ALA A CA 1
ATOM 690 C C . ALA A 1 91 ? 8.365 4.397 -43.718 1.00 31.80 91 ALA A C 1
ATOM 692 O O . ALA A 1 91 ? 9.306 4.869 -43.092 1.00 31.80 91 ALA A O 1
ATOM 693 N N . GLU A 1 92 ? 8.339 3.192 -44.310 1.00 30.41 92 GLU A N 1
ATOM 694 C CA . GLU A 1 92 ? 9.385 2.510 -45.111 1.00 30.41 92 GLU A CA 1
ATOM 695 C C . GLU A 1 92 ? 10.814 2.394 -44.526 1.00 30.41 92 GLU A C 1
ATOM 697 O O . GLU A 1 92 ? 11.441 3.363 -44.135 1.00 30.41 92 GLU A O 1
ATOM 702 N N . GLY A 1 93 ? 11.429 1.216 -44.394 1.00 31.14 93 GLY A N 1
ATOM 703 C CA . GLY A 1 93 ? 11.591 0.169 -45.401 1.00 31.14 93 GLY A CA 1
ATOM 704 C C . GLY A 1 93 ? 13.003 0.268 -45.998 1.00 31.14 93 GLY A C 1
ATOM 705 O O . GLY A 1 93 ? 13.281 1.228 -46.700 1.00 31.14 93 GLY A O 1
ATOM 706 N N . SER A 1 94 ? 13.892 -0.686 -45.698 1.00 31.19 94 SER A N 1
ATOM 707 C CA . SER A 1 94 ? 14.890 -1.251 -46.630 1.00 31.19 94 SER A CA 1
ATOM 708 C C . SER A 1 94 ? 15.920 -2.105 -45.889 1.00 31.19 94 SER A C 1
ATOM 710 O O . SER A 1 94 ? 16.499 -1.706 -44.881 1.00 31.19 94 SER A O 1
ATOM 712 N N . ASP A 1 95 ? 16.158 -3.267 -46.482 1.00 30.36 95 ASP A N 1
ATOM 713 C CA . ASP A 1 95 ? 17.185 -4.260 -46.204 1.00 30.36 95 ASP A CA 1
ATOM 714 C C . ASP A 1 95 ? 18.622 -3.713 -46.282 1.00 30.36 95 ASP A C 1
ATOM 716 O O . ASP A 1 95 ? 18.900 -2.779 -47.036 1.00 30.36 95 ASP A O 1
ATOM 720 N N . THR A 1 96 ? 19.571 -4.369 -45.601 1.00 31.89 96 THR A N 1
ATOM 721 C CA . THR A 1 96 ? 20.687 -5.077 -46.270 1.00 31.89 96 THR A CA 1
ATOM 722 C C . THR A 1 96 ? 21.558 -5.892 -45.302 1.00 31.89 96 THR A C 1
ATOM 724 O O . THR A 1 96 ? 22.001 -5.446 -44.251 1.00 31.89 96 THR A O 1
ATOM 727 N N . ASN A 1 97 ? 21.770 -7.125 -45.750 1.00 30.95 97 ASN A N 1
ATOM 728 C CA . ASN A 1 97 ? 22.743 -8.160 -45.413 1.00 30.95 97 ASN A CA 1
ATOM 729 C C . ASN A 1 97 ? 24.209 -7.661 -45.302 1.00 30.95 97 ASN A C 1
ATOM 731 O O . ASN A 1 97 ? 24.568 -6.753 -46.049 1.00 30.95 97 ASN A O 1
ATOM 735 N N . VAL A 1 98 ? 25.050 -8.318 -44.474 1.00 38.12 98 VAL A N 1
ATOM 736 C CA . VAL A 1 98 ? 26.350 -8.958 -44.843 1.00 38.12 98 VAL A CA 1
ATOM 737 C C . VAL A 1 98 ? 27.303 -9.182 -43.633 1.00 38.12 98 VAL A C 1
ATOM 739 O O . VAL A 1 98 ? 27.682 -8.256 -42.927 1.00 38.12 98 VAL A O 1
ATOM 742 N N . GLU A 1 99 ? 27.690 -10.460 -43.483 1.00 32.03 99 GLU A N 1
ATOM 743 C CA . GLU A 1 99 ? 28.956 -11.077 -43.004 1.00 32.03 99 GLU A CA 1
ATOM 744 C C . GLU A 1 99 ? 29.522 -10.911 -41.573 1.00 32.03 99 GLU A C 1
ATOM 746 O O . GLU A 1 99 ? 30.206 -9.963 -41.207 1.00 32.03 99 GLU A O 1
ATOM 751 N N . GLN A 1 100 ? 29.351 -12.002 -40.816 1.00 34.91 100 GLN A N 1
ATOM 752 C CA . GLN A 1 100 ? 30.382 -12.909 -40.275 1.00 34.91 100 GLN A CA 1
ATOM 753 C C . GLN A 1 100 ? 31.824 -12.388 -40.063 1.00 34.91 100 GLN A C 1
ATOM 755 O O . GLN A 1 100 ? 32.615 -12.264 -40.993 1.00 34.91 100 GLN A O 1
ATOM 760 N N . GLY A 1 101 ? 32.229 -12.318 -38.790 1.00 29.17 101 GLY A N 1
ATOM 761 C CA . GLY A 1 101 ? 33.628 -12.220 -38.366 1.00 29.17 101 GLY A CA 1
ATOM 762 C C . GLY A 1 101 ? 33.825 -12.770 -36.953 1.00 29.17 101 GLY A C 1
ATOM 763 O O . GLY A 1 101 ? 33.514 -12.114 -35.967 1.00 29.17 101 GLY A O 1
ATOM 764 N N . THR A 1 102 ? 34.319 -14.003 -36.861 1.00 36.78 102 THR A N 1
ATOM 765 C CA . THR A 1 102 ? 34.686 -14.702 -35.623 1.00 36.78 102 THR A CA 1
ATOM 766 C C . THR A 1 102 ? 35.776 -13.956 -34.856 1.00 36.78 102 THR A C 1
ATOM 768 O O . THR A 1 102 ? 36.894 -13.857 -35.353 1.00 36.78 102 THR A O 1
ATOM 771 N N . LEU A 1 103 ? 35.509 -13.561 -33.607 1.00 32.56 103 LEU A N 1
ATOM 772 C CA . LEU A 1 103 ? 36.551 -13.368 -32.598 1.00 32.56 103 LEU A CA 1
ATOM 773 C C . LEU A 1 103 ? 36.126 -13.973 -31.260 1.00 32.56 103 LEU A C 1
ATOM 775 O O . LEU A 1 103 ? 35.077 -13.679 -30.696 1.00 32.56 103 LEU A O 1
ATOM 779 N N . LYS A 1 104 ? 36.988 -14.877 -30.803 1.00 42.91 104 LYS A N 1
ATOM 780 C CA . LYS A 1 104 ? 36.965 -15.590 -29.534 1.00 42.91 104 LYS A CA 1
ATOM 781 C C . LYS A 1 104 ? 37.154 -14.565 -28.412 1.00 42.91 104 LYS A C 1
ATOM 783 O O . LYS A 1 104 ? 38.218 -13.959 -28.326 1.00 42.91 104 LYS A O 1
ATOM 788 N N . ILE A 1 105 ? 36.130 -14.361 -27.590 1.00 39.81 105 ILE A N 1
ATOM 789 C CA . ILE A 1 105 ? 36.212 -13.551 -26.373 1.00 39.81 105 ILE A CA 1
ATOM 790 C C . ILE A 1 105 ? 35.914 -14.499 -25.220 1.00 39.81 105 ILE A C 1
ATOM 792 O O . ILE A 1 105 ? 34.842 -15.103 -25.180 1.00 39.81 105 ILE A O 1
ATOM 796 N N . ASP A 1 106 ? 36.886 -14.645 -24.319 1.00 40.53 106 ASP A N 1
ATOM 797 C CA . ASP A 1 106 ? 36.709 -15.254 -23.003 1.00 40.53 106 ASP A CA 1
ATOM 798 C C . ASP A 1 106 ? 35.725 -14.380 -22.214 1.00 40.53 106 ASP A C 1
ATOM 800 O O . ASP A 1 106 ? 36.089 -13.484 -21.454 1.00 40.53 106 ASP A O 1
ATOM 804 N N . GLY A 1 107 ? 34.443 -14.594 -22.487 1.00 37.34 107 GLY A N 1
ATOM 805 C CA . GLY A 1 107 ? 33.344 -14.033 -21.738 1.00 37.34 107 GLY A CA 1
ATOM 806 C C . GLY A 1 107 ? 33.134 -14.906 -20.521 1.00 37.34 107 GLY A C 1
ATOM 807 O O . GLY A 1 107 ? 32.713 -16.056 -20.636 1.00 37.34 107 GLY A O 1
ATOM 808 N N . ASN A 1 108 ? 33.368 -14.339 -19.344 1.00 43.88 108 ASN A N 1
ATOM 809 C CA . ASN A 1 108 ? 32.718 -14.799 -18.129 1.00 43.88 108 ASN A CA 1
ATOM 810 C C . ASN A 1 108 ? 31.219 -14.471 -18.278 1.00 43.88 108 ASN A C 1
ATOM 812 O O . ASN A 1 108 ? 30.703 -13.516 -17.702 1.00 43.88 108 ASN A O 1
ATOM 816 N N . THR A 1 109 ? 30.549 -15.209 -19.166 1.00 37.91 109 THR A N 1
ATOM 817 C CA . THR A 1 109 ? 29.119 -15.150 -19.416 1.00 37.91 109 THR A CA 1
ATOM 818 C C . THR A 1 109 ? 28.466 -15.676 -18.155 1.00 37.91 109 THR A C 1
ATOM 820 O O . THR A 1 109 ? 28.341 -16.883 -17.961 1.00 37.91 109 THR A O 1
ATOM 823 N N . PHE A 1 110 ? 28.058 -14.768 -17.273 1.00 50.81 110 PHE A N 1
ATOM 824 C CA . PHE A 1 110 ? 26.990 -15.086 -16.345 1.00 50.81 110 PHE A CA 1
ATOM 825 C C . PHE A 1 110 ? 25.746 -15.303 -17.200 1.00 50.81 110 PHE A C 1
ATOM 827 O O . PHE A 1 110 ? 25.026 -14.371 -17.553 1.00 50.81 110 PHE A O 1
ATOM 834 N N . ALA A 1 111 ? 25.563 -16.552 -17.622 1.00 41.59 111 ALA A N 1
ATOM 835 C CA . ALA A 1 111 ? 24.322 -17.035 -18.176 1.00 41.59 111 ALA A CA 1
ATOM 836 C C . ALA A 1 111 ? 23.284 -16.940 -17.055 1.00 41.59 111 ALA A C 1
ATOM 838 O O . ALA A 1 111 ? 23.098 -17.867 -16.273 1.00 41.59 111 ALA A O 1
ATOM 839 N N . PHE A 1 112 ? 22.625 -15.788 -16.952 1.00 51.62 112 PHE A N 1
ATOM 840 C CA . PHE A 1 112 ? 21.384 -15.626 -16.200 1.00 51.62 112 PHE A CA 1
ATOM 841 C C . PHE A 1 112 ? 20.237 -16.296 -16.978 1.00 51.62 112 PHE A C 1
ATOM 843 O O . PHE A 1 112 ? 19.252 -15.664 -17.339 1.00 51.62 112 PHE A O 1
ATOM 850 N N . GLU A 1 113 ? 20.406 -17.578 -17.299 1.00 41.38 113 GLU A N 1
ATOM 851 C CA . GLU A 1 113 ? 19.354 -18.447 -17.842 1.00 41.38 113 GLU A CA 1
ATOM 852 C C . GLU A 1 113 ? 18.772 -19.367 -16.758 1.00 41.38 113 GLU A C 1
ATOM 854 O O . GLU A 1 113 ? 17.808 -20.084 -17.011 1.00 41.38 113 GLU A O 1
ATOM 859 N N . ASP A 1 114 ? 19.308 -19.312 -15.534 1.00 38.16 114 ASP A N 1
ATOM 860 C CA . ASP A 1 114 ? 18.800 -20.075 -14.401 1.00 38.16 114 ASP A CA 1
ATOM 861 C C . ASP A 1 114 ? 17.944 -19.178 -13.478 1.00 38.16 114 ASP A C 1
ATOM 863 O O . ASP A 1 114 ? 18.466 -18.206 -12.915 1.00 38.16 114 ASP A O 1
ATOM 867 N N . PRO A 1 115 ? 16.640 -19.468 -13.282 1.00 48.16 115 PRO A N 1
ATOM 868 C CA . PRO A 1 115 ? 15.775 -18.723 -12.362 1.00 48.16 115 PRO A CA 1
ATOM 869 C C . PRO A 1 115 ? 16.262 -18.733 -10.902 1.00 48.16 115 PRO A C 1
ATOM 871 O O . PRO A 1 115 ? 15.769 -17.944 -10.099 1.00 48.16 115 PRO A O 1
ATOM 874 N N . SER A 1 116 ? 17.245 -19.571 -10.552 1.00 44.28 116 SER A N 1
ATOM 875 C CA . SER A 1 116 ? 17.858 -19.598 -9.220 1.00 44.28 116 SER A CA 1
ATOM 876 C C . SER A 1 116 ? 18.904 -18.496 -8.969 1.00 44.28 116 SER A C 1
ATOM 878 O O . SER A 1 116 ? 19.376 -18.358 -7.843 1.00 44.28 116 SER A O 1
ATOM 880 N N . ALA A 1 117 ? 19.282 -17.697 -9.975 1.00 44.22 117 ALA A N 1
ATOM 881 C CA . ALA A 1 117 ? 20.305 -16.649 -9.840 1.00 44.22 117 ALA A CA 1
ATOM 882 C C . ALA A 1 117 ? 19.779 -15.302 -9.289 1.00 44.22 117 ALA A C 1
ATOM 884 O O . ALA A 1 117 ? 20.548 -14.352 -9.128 1.00 44.22 117 ALA A O 1
ATOM 885 N N . LEU A 1 118 ? 18.480 -15.207 -8.989 1.00 54.12 118 LEU A N 1
ATOM 886 C CA . LEU A 1 118 ? 17.806 -13.966 -8.578 1.00 54.12 118 LEU A CA 1
ATOM 887 C C . LEU A 1 118 ? 18.166 -13.504 -7.149 1.00 54.12 118 LEU A C 1
ATOM 889 O O . LEU A 1 118 ? 17.935 -12.348 -6.809 1.00 54.12 118 LEU A O 1
ATOM 893 N N . ASP A 1 119 ? 18.795 -14.362 -6.342 1.00 56.56 119 ASP A N 1
ATOM 894 C CA . ASP A 1 119 ? 19.178 -14.060 -4.952 1.00 56.56 119 ASP A CA 1
ATOM 895 C C . ASP A 1 119 ? 20.386 -13.110 -4.817 1.00 56.56 119 ASP A C 1
ATOM 897 O O . ASP A 1 119 ? 20.670 -12.625 -3.725 1.00 56.56 119 ASP A O 1
ATOM 901 N N . ASN A 1 120 ? 21.091 -12.803 -5.913 1.00 65.00 120 ASN A N 1
ATOM 902 C CA . ASN A 1 120 ? 22.236 -11.877 -5.922 1.00 65.00 120 ASN A CA 1
ATOM 903 C C . ASN A 1 120 ? 21.932 -10.562 -6.654 1.00 65.00 120 ASN A C 1
ATOM 905 O O . ASN A 1 120 ? 22.833 -9.929 -7.209 1.00 65.00 120 ASN A O 1
ATOM 909 N N . LEU A 1 121 ? 20.657 -10.184 -6.732 1.00 82.00 121 LEU A N 1
ATOM 910 C CA . LEU A 1 121 ? 20.239 -9.057 -7.547 1.00 82.00 121 LEU A CA 1
ATOM 911 C C . LEU A 1 121 ? 20.423 -7.717 -6.813 1.00 82.00 121 LEU A C 1
ATOM 913 O O . LEU A 1 121 ? 20.144 -7.651 -5.613 1.00 82.00 121 LEU A O 1
ATOM 917 N N . PRO A 1 122 ? 20.859 -6.650 -7.514 1.00 85.25 122 PRO A N 1
ATOM 918 C CA . PRO A 1 122 ? 21.056 -5.338 -6.914 1.00 85.25 122 PRO A CA 1
ATOM 919 C C . PRO A 1 122 ? 19.852 -4.854 -6.097 1.00 85.25 122 PRO A C 1
ATOM 921 O O . PRO A 1 122 ? 18.701 -4.882 -6.554 1.00 85.25 122 PRO A O 1
ATOM 924 N N . LEU A 1 123 ? 20.127 -4.405 -4.874 1.00 83.94 123 LEU A N 1
ATOM 925 C CA . LEU A 1 123 ? 19.110 -3.940 -3.929 1.00 83.94 123 LEU A CA 1
ATOM 926 C C . LEU A 1 123 ? 18.792 -2.462 -4.159 1.00 83.94 123 LEU A C 1
ATOM 928 O O . LEU A 1 123 ? 17.626 -2.065 -4.072 1.00 83.94 123 LEU A O 1
ATOM 932 N N . ASP A 1 124 ? 19.810 -1.672 -4.502 1.00 87.62 124 ASP A N 1
ATOM 933 C CA . ASP A 1 124 ? 19.706 -0.227 -4.701 1.00 87.62 124 ASP A CA 1
ATOM 934 C C . ASP A 1 124 ? 19.830 0.190 -6.176 1.00 87.62 124 ASP A C 1
ATOM 936 O O . ASP A 1 124 ? 20.473 -0.473 -6.992 1.00 87.62 124 ASP A O 1
ATOM 940 N N . GLY A 1 125 ? 19.226 1.332 -6.517 1.00 90.12 125 GLY A N 1
ATOM 941 C CA . GLY A 1 125 ? 19.280 1.913 -7.857 1.00 90.12 125 GLY A CA 1
ATOM 942 C C . GLY A 1 125 ? 20.708 2.193 -8.330 1.00 90.12 125 GLY A C 1
ATOM 943 O O . GLY A 1 125 ? 20.998 2.031 -9.512 1.00 90.12 125 GLY A O 1
ATOM 944 N N . THR A 1 126 ? 21.621 2.537 -7.420 1.00 92.44 126 THR A N 1
ATOM 945 C CA . THR A 1 126 ? 23.032 2.781 -7.758 1.00 92.44 126 THR A CA 1
ATOM 946 C C . THR A 1 126 ? 23.720 1.509 -8.256 1.00 92.44 126 THR A C 1
ATOM 948 O O . THR A 1 126 ? 24.390 1.518 -9.285 1.00 92.44 126 THR A O 1
ATOM 951 N N . GLU A 1 127 ? 23.488 0.385 -7.579 1.00 92.50 127 GLU A N 1
ATOM 952 C CA . GLU A 1 127 ? 24.039 -0.917 -7.961 1.00 92.50 127 GLU A CA 1
ATOM 953 C C . GLU A 1 127 ? 23.467 -1.402 -9.305 1.00 92.50 127 GLU A C 1
ATOM 955 O O . GLU A 1 127 ? 24.184 -2.001 -10.110 1.00 92.50 127 GLU A O 1
ATOM 960 N N . TRP A 1 128 ? 22.192 -1.098 -9.580 1.00 94.81 128 TRP A N 1
ATOM 961 C CA . TRP A 1 128 ? 21.567 -1.334 -10.884 1.00 94.81 128 TRP A CA 1
ATOM 962 C C . TRP A 1 128 ? 22.221 -0.521 -12.002 1.00 94.81 128 TRP A C 1
ATOM 964 O O . TRP A 1 128 ? 22.464 -1.061 -13.082 1.00 94.81 128 TRP A O 1
ATOM 974 N N . VAL A 1 129 ? 22.535 0.753 -11.750 1.00 94.94 129 VAL A N 1
ATOM 975 C CA . VAL A 1 129 ? 23.244 1.612 -12.710 1.00 94.94 129 VAL A CA 1
ATOM 976 C C . VAL A 1 129 ? 24.650 1.076 -12.974 1.00 94.94 129 VAL A C 1
ATOM 978 O O . VAL A 1 129 ? 25.035 0.941 -14.134 1.00 94.94 129 VAL A O 1
ATOM 981 N N . ASP A 1 130 ? 25.391 0.697 -11.933 1.00 93.50 130 ASP A N 1
ATOM 982 C CA . ASP A 1 130 ? 26.737 0.134 -12.078 1.00 93.50 130 ASP A CA 1
ATOM 983 C C . ASP A 1 130 ? 26.734 -1.192 -12.848 1.00 93.50 130 ASP A C 1
ATOM 985 O O . ASP A 1 130 ? 27.615 -1.430 -13.679 1.00 93.50 130 ASP A O 1
ATOM 989 N N . LEU A 1 131 ? 25.745 -2.057 -12.593 1.00 92.88 131 LEU A N 1
ATOM 990 C CA . LEU A 1 131 ? 25.542 -3.297 -13.341 1.00 92.88 131 LEU A CA 1
ATOM 991 C C . LEU A 1 131 ? 25.267 -2.990 -14.818 1.00 92.88 131 LEU A C 1
ATOM 993 O O . LEU A 1 131 ? 25.912 -3.563 -15.695 1.00 92.88 131 LEU A O 1
ATOM 997 N N . PHE A 1 132 ? 24.351 -2.057 -15.086 1.00 94.19 132 PHE A N 1
ATOM 998 C CA . PHE A 1 132 ? 23.960 -1.669 -16.437 1.00 94.19 132 PHE A CA 1
ATOM 999 C C . PHE A 1 132 ? 25.133 -1.082 -17.228 1.00 94.19 132 PHE A C 1
ATOM 1001 O O . PHE A 1 132 ? 25.410 -1.518 -18.344 1.00 94.19 132 PHE A O 1
ATOM 1008 N N . VAL A 1 133 ? 25.871 -0.136 -16.642 1.00 94.75 133 VAL A N 1
ATOM 1009 C CA . VAL A 1 133 ? 27.049 0.474 -17.274 1.00 94.75 133 VAL A CA 1
ATOM 1010 C C . VAL A 1 133 ? 28.109 -0.586 -17.565 1.00 94.75 133 VAL A C 1
ATOM 1012 O O . VAL A 1 133 ? 28.631 -0.637 -18.676 1.00 94.75 133 VAL A O 1
ATOM 1015 N N . ARG A 1 134 ? 28.397 -1.472 -16.605 1.00 93.12 134 ARG A N 1
ATOM 1016 C CA . ARG A 1 134 ? 29.384 -2.550 -16.768 1.00 93.12 134 ARG A CA 1
ATOM 1017 C C . ARG A 1 134 ? 29.029 -3.498 -17.907 1.00 93.12 134 ARG A C 1
ATOM 1019 O O . ARG A 1 134 ? 29.902 -3.854 -18.694 1.00 93.12 134 ARG A O 1
ATOM 1026 N N . GLU A 1 135 ? 27.763 -3.879 -18.005 1.00 90.94 135 GLU A N 1
ATOM 1027 C CA . GLU A 1 135 ? 27.272 -4.739 -19.078 1.00 90.94 135 GLU A CA 1
ATOM 1028 C C . GLU A 1 135 ? 27.378 -4.040 -20.439 1.00 90.94 135 GLU A C 1
ATOM 1030 O O . GLU A 1 135 ? 27.883 -4.626 -21.399 1.00 90.94 135 GLU A O 1
ATOM 1035 N N . MET A 1 136 ? 26.990 -2.763 -20.513 1.00 92.44 136 MET A N 1
ATOM 1036 C CA . MET A 1 136 ? 27.056 -1.976 -21.747 1.00 92.44 136 MET A CA 1
ATOM 1037 C C . MET A 1 136 ? 28.493 -1.692 -22.209 1.00 92.44 136 MET A C 1
ATOM 1039 O O . MET A 1 136 ? 28.739 -1.579 -23.406 1.00 92.44 136 MET A O 1
ATOM 1043 N N . MET A 1 137 ? 29.471 -1.652 -21.299 1.00 90.75 137 MET A N 1
ATOM 1044 C CA . MET A 1 137 ? 30.891 -1.553 -21.669 1.00 90.75 137 MET A CA 1
ATOM 1045 C C . MET A 1 137 ? 31.433 -2.808 -22.376 1.00 90.75 137 MET A C 1
ATOM 1047 O O . MET A 1 137 ? 32.512 -2.748 -22.962 1.00 90.75 137 MET A O 1
ATOM 1051 N N . SER A 1 138 ? 30.703 -3.929 -22.343 1.00 89.56 138 SER A N 1
ATOM 1052 C CA . SER A 1 138 ? 31.071 -5.190 -23.008 1.00 89.56 138 SER A CA 1
ATOM 1053 C C . SER A 1 138 ? 30.343 -5.436 -24.338 1.00 89.56 138 SER A C 1
ATOM 1055 O O . SER A 1 138 ? 30.431 -6.529 -24.898 1.00 89.56 138 SER A O 1
ATOM 1057 N N . VAL A 1 139 ? 29.616 -4.432 -24.835 1.00 92.94 139 VAL A N 1
ATOM 1058 C CA . VAL A 1 139 ? 28.813 -4.518 -26.059 1.00 92.94 139 VAL A CA 1
ATOM 1059 C C . VAL A 1 139 ? 29.686 -4.694 -27.300 1.00 92.94 139 VAL A C 1
ATOM 1061 O O . VAL A 1 139 ? 30.657 -3.966 -27.505 1.00 92.94 139 VAL A O 1
ATOM 1064 N N . ILE A 1 140 ? 29.280 -5.624 -28.168 1.00 90.44 140 ILE A N 1
ATOM 1065 C CA . ILE A 1 140 ? 29.986 -5.936 -29.424 1.00 90.44 140 ILE A CA 1
ATOM 1066 C C . ILE A 1 140 ? 29.224 -5.407 -30.653 1.00 90.44 140 ILE A C 1
ATOM 1068 O O . ILE A 1 140 ? 29.832 -5.062 -31.665 1.00 90.44 140 ILE A O 1
ATOM 1072 N N . SER A 1 141 ? 27.893 -5.317 -30.580 1.00 95.38 141 SER A N 1
ATOM 1073 C CA . SER A 1 141 ? 27.038 -4.830 -31.667 1.00 95.38 141 SER A CA 1
ATOM 1074 C C . SER A 1 141 ? 25.769 -4.154 -31.144 1.00 95.38 141 SER A C 1
ATOM 1076 O O . SER A 1 141 ? 25.391 -4.286 -29.978 1.00 95.38 141 SER A O 1
ATOM 1078 N N . VAL A 1 142 ? 25.069 -3.437 -32.022 1.00 94.50 142 VAL A N 1
ATOM 1079 C CA . VAL A 1 142 ? 23.788 -2.799 -31.679 1.00 94.50 142 VAL A CA 1
ATOM 1080 C C . VAL A 1 142 ? 22.718 -3.843 -31.327 1.00 94.50 142 VAL A C 1
ATOM 1082 O O . VAL A 1 142 ? 21.938 -3.629 -30.400 1.00 94.50 142 VAL A O 1
ATOM 1085 N N . ASP A 1 143 ? 22.711 -4.999 -31.995 1.00 95.19 143 ASP A N 1
ATOM 1086 C CA . ASP A 1 143 ? 21.787 -6.093 -31.669 1.00 95.19 143 ASP A CA 1
ATOM 1087 C C . ASP A 1 143 ? 22.116 -6.738 -30.316 1.00 95.19 143 ASP A C 1
ATOM 1089 O O . ASP A 1 143 ? 21.207 -7.025 -29.537 1.00 95.19 143 ASP A O 1
ATOM 1093 N N . ASP A 1 144 ? 23.405 -6.881 -29.986 1.00 93.31 144 ASP A N 1
ATOM 1094 C CA . ASP A 1 144 ? 23.861 -7.325 -28.662 1.00 93.31 144 ASP A CA 1
ATOM 1095 C C . ASP A 1 144 ? 23.468 -6.317 -27.570 1.00 93.31 144 ASP A C 1
ATOM 1097 O O . ASP A 1 144 ? 22.991 -6.704 -26.504 1.00 93.31 144 ASP A O 1
ATOM 1101 N N . THR A 1 145 ? 23.545 -5.014 -27.867 1.00 94.75 145 THR A N 1
ATOM 1102 C CA . THR A 1 145 ? 23.039 -3.957 -26.974 1.00 94.75 145 THR A CA 1
ATOM 1103 C C . THR A 1 145 ? 21.553 -4.154 -26.716 1.00 94.75 145 THR A C 1
ATOM 1105 O O . THR A 1 145 ? 21.123 -4.199 -25.567 1.00 94.75 145 THR A O 1
ATOM 11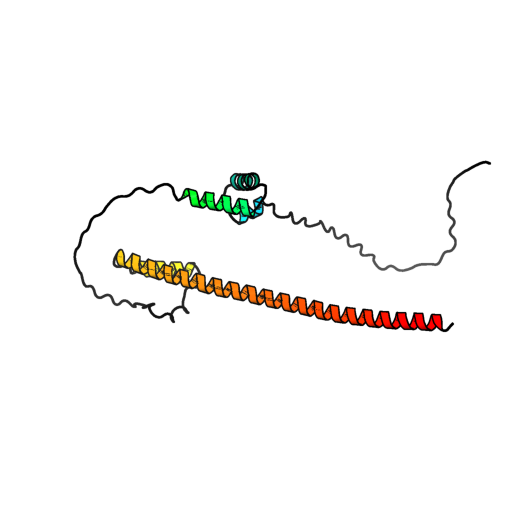08 N N . ARG A 1 146 ? 20.755 -4.314 -27.780 1.00 95.12 146 ARG A N 1
ATOM 1109 C CA . ARG A 1 1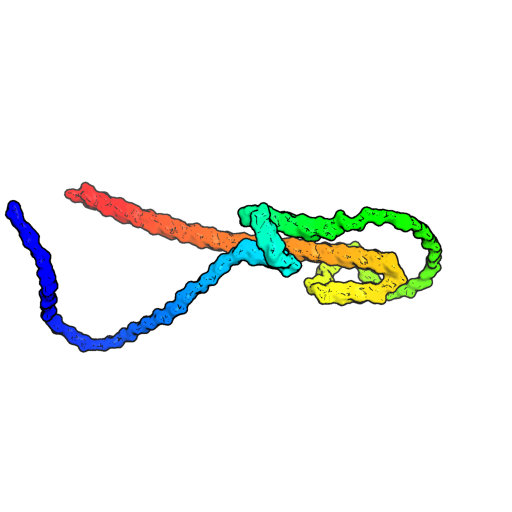46 ? 19.304 -4.488 -27.673 1.00 95.12 146 ARG A CA 1
ATOM 1110 C C . ARG A 1 146 ? 18.957 -5.728 -26.852 1.00 95.12 146 ARG A C 1
ATOM 1112 O O . ARG A 1 146 ? 18.113 -5.638 -25.965 1.00 95.12 146 ARG A O 1
ATOM 1119 N N . ALA A 1 147 ? 19.623 -6.853 -27.111 1.00 95.00 147 ALA A N 1
ATOM 1120 C CA . ALA A 1 147 ? 19.415 -8.092 -26.369 1.00 95.00 147 ALA A CA 1
ATOM 1121 C C . ALA A 1 147 ? 19.777 -7.938 -24.882 1.00 95.00 147 ALA A C 1
ATOM 1123 O O . ALA A 1 147 ? 19.013 -8.357 -24.013 1.00 95.00 147 ALA A O 1
ATOM 1124 N N . ARG A 1 148 ? 20.909 -7.298 -24.565 1.00 92.88 148 ARG A N 1
ATOM 1125 C CA . ARG A 1 148 ? 21.341 -7.068 -23.177 1.00 92.88 148 ARG A CA 1
ATOM 1126 C C . ARG A 1 148 ? 20.428 -6.103 -22.434 1.00 92.88 148 ARG A C 1
ATOM 1128 O O . ARG A 1 148 ? 20.022 -6.419 -21.320 1.00 92.88 148 ARG A O 1
ATOM 1135 N N . VAL A 1 149 ? 20.054 -4.983 -23.054 1.00 95.81 149 VAL A N 1
ATOM 1136 C CA . VAL A 1 149 ? 19.107 -4.019 -22.474 1.00 95.81 149 VAL A CA 1
ATOM 1137 C C . VAL A 1 149 ? 17.764 -4.691 -22.205 1.00 95.81 149 VAL A C 1
ATOM 1139 O O . VAL A 1 149 ? 17.244 -4.562 -21.102 1.00 95.81 149 VAL A O 1
ATOM 1142 N N . ALA A 1 150 ? 17.233 -5.456 -23.165 1.00 96.00 150 ALA A N 1
ATOM 1143 C CA . ALA A 1 150 ? 15.974 -6.176 -22.986 1.00 96.00 150 ALA A CA 1
ATOM 1144 C C . ALA A 1 150 ? 16.034 -7.133 -21.786 1.00 96.00 150 ALA A C 1
ATOM 1146 O O . ALA A 1 150 ? 15.172 -7.067 -20.913 1.00 96.00 150 ALA A O 1
ATOM 1147 N N . ARG A 1 151 ? 17.092 -7.952 -21.686 1.00 94.62 151 ARG A N 1
ATOM 1148 C CA . ARG A 1 151 ? 17.278 -8.864 -20.545 1.00 94.62 151 ARG A CA 1
ATOM 1149 C C . ARG A 1 151 ? 17.414 -8.120 -19.220 1.00 94.62 151 ARG A C 1
ATOM 1151 O O . ARG A 1 151 ? 16.785 -8.501 -18.243 1.00 94.62 151 ARG A O 1
ATOM 1158 N N . MET A 1 152 ? 18.219 -7.061 -19.161 1.00 94.19 152 MET A N 1
ATOM 1159 C CA . MET A 1 152 ? 18.415 -6.301 -17.923 1.00 94.19 152 MET A CA 1
ATOM 1160 C C . MET A 1 152 ? 17.133 -5.626 -17.441 1.00 94.19 152 MET A C 1
ATOM 1162 O O . MET A 1 152 ? 16.855 -5.650 -16.244 1.00 94.19 152 MET A O 1
ATOM 1166 N N . LEU A 1 153 ? 16.342 -5.064 -18.358 1.00 95.88 153 LEU A N 1
ATOM 1167 C CA . LEU A 1 153 ? 15.050 -4.467 -18.025 1.00 95.88 153 LEU A CA 1
ATOM 1168 C C . LEU A 1 153 ? 14.040 -5.520 -17.564 1.00 95.88 153 LEU A C 1
ATOM 1170 O O . LEU A 1 153 ? 13.324 -5.277 -16.600 1.00 95.88 153 LEU A O 1
ATOM 1174 N N . GLU A 1 154 ? 14.031 -6.704 -18.178 1.00 95.69 154 GLU A N 1
ATOM 1175 C CA . GLU A 1 154 ? 13.179 -7.814 -17.739 1.00 95.69 154 GLU A CA 1
ATOM 1176 C C . GLU A 1 154 ? 13.547 -8.295 -16.324 1.00 95.69 154 GLU A C 1
ATOM 1178 O O . GLU A 1 154 ? 12.674 -8.535 -15.487 1.00 95.69 154 GLU A O 1
ATOM 1183 N N . ILE A 1 155 ? 14.844 -8.415 -16.019 1.00 92.94 155 ILE A N 1
ATOM 1184 C CA . ILE A 1 155 ? 15.310 -8.796 -14.678 1.00 92.94 155 ILE A CA 1
ATOM 1185 C C . ILE A 1 155 ? 14.966 -7.692 -13.659 1.00 92.94 155 ILE A C 1
ATOM 1187 O O . ILE A 1 155 ? 14.538 -7.999 -12.544 1.00 92.94 155 ILE A O 1
ATOM 1191 N N . LEU A 1 156 ? 15.101 -6.415 -14.035 1.00 94.56 156 LEU A N 1
ATOM 1192 C CA . LEU A 1 156 ? 14.708 -5.278 -13.199 1.00 94.56 156 LEU A CA 1
ATOM 1193 C C . LEU A 1 156 ? 13.204 -5.285 -12.902 1.00 94.56 156 LEU A C 1
ATOM 1195 O O . LEU A 1 156 ? 12.816 -5.128 -11.74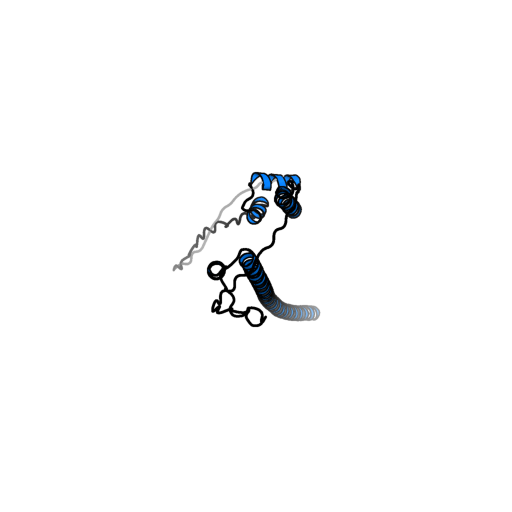5 1.00 94.56 156 LEU A O 1
ATOM 1199 N N . GLU A 1 157 ? 12.362 -5.509 -13.911 1.00 94.75 157 GLU A N 1
ATOM 1200 C CA . GLU A 1 157 ? 10.910 -5.619 -13.751 1.00 94.75 157 GLU A CA 1
ATOM 1201 C C . GLU A 1 157 ? 10.558 -6.736 -12.763 1.00 94.75 157 GLU A C 1
ATOM 1203 O O . GLU A 1 157 ? 9.885 -6.487 -11.761 1.00 94.75 157 GLU A O 1
ATOM 1208 N N . LYS A 1 158 ? 11.105 -7.941 -12.973 1.00 94.00 158 LYS A N 1
ATOM 1209 C CA . LYS A 1 158 ? 10.911 -9.088 -12.072 1.00 94.00 158 LYS A CA 1
ATOM 1210 C C . LYS A 1 158 ? 11.336 -8.770 -10.635 1.00 94.00 158 LYS A C 1
ATOM 1212 O O . LYS A 1 158 ? 10.613 -9.119 -9.702 1.00 94.00 158 LYS A O 1
ATOM 1217 N N . SER A 1 159 ? 12.462 -8.078 -10.451 1.00 93.00 159 SER A N 1
ATOM 1218 C CA . SER A 1 159 ? 12.940 -7.627 -9.135 1.00 93.00 159 SER A CA 1
ATOM 1219 C C . SER A 1 159 ? 11.963 -6.678 -8.454 1.00 93.00 159 SER A C 1
ATOM 1221 O O . SER A 1 159 ? 11.570 -6.888 -7.306 1.00 93.00 159 SER A O 1
ATOM 1223 N N . ILE A 1 160 ? 11.539 -5.633 -9.169 1.00 93.62 160 ILE A N 1
ATOM 1224 C CA . ILE A 1 160 ? 10.624 -4.622 -8.643 1.00 93.62 160 ILE A CA 1
ATOM 1225 C C . ILE A 1 160 ? 9.295 -5.277 -8.267 1.00 93.62 160 ILE A C 1
ATOM 1227 O O . ILE A 1 160 ? 8.819 -5.064 -7.152 1.00 93.62 160 ILE A O 1
ATOM 1231 N N . SER A 1 161 ? 8.735 -6.118 -9.141 1.00 93.44 161 SER A N 1
ATOM 1232 C CA . SER A 1 161 ? 7.491 -6.843 -8.874 1.00 93.44 161 SER A CA 1
ATOM 1233 C C . SER A 1 161 ? 7.608 -7.772 -7.664 1.00 93.44 161 SER A C 1
ATOM 1235 O O . SER A 1 161 ? 6.724 -7.767 -6.806 1.00 93.44 161 SER A O 1
ATOM 1237 N N . ALA A 1 162 ? 8.702 -8.534 -7.551 1.00 91.75 162 ALA A N 1
ATOM 1238 C CA . ALA A 1 162 ? 8.931 -9.424 -6.416 1.00 91.75 162 ALA A CA 1
ATOM 1239 C C . ALA A 1 162 ? 9.001 -8.645 -5.094 1.00 91.75 162 ALA A C 1
ATOM 1241 O O . ALA A 1 162 ? 8.311 -8.990 -4.133 1.00 91.75 162 ALA A O 1
ATOM 1242 N N . ARG A 1 163 ? 9.772 -7.551 -5.054 1.00 90.81 163 ARG A N 1
ATOM 1243 C CA . ARG A 1 163 ? 9.898 -6.709 -3.855 1.00 90.81 163 ARG A CA 1
ATOM 1244 C C . ARG A 1 163 ? 8.585 -6.030 -3.486 1.00 90.81 163 ARG A C 1
ATOM 1246 O O . ARG A 1 163 ? 8.197 -6.094 -2.326 1.00 90.81 163 ARG A O 1
ATOM 1253 N N . ALA A 1 164 ? 7.880 -5.446 -4.456 1.00 92.00 164 ALA A N 1
ATOM 1254 C CA . ALA A 1 164 ? 6.592 -4.797 -4.219 1.00 92.00 164 ALA A CA 1
ATOM 1255 C C . ALA A 1 164 ? 5.561 -5.782 -3.640 1.00 92.00 164 ALA A C 1
ATOM 1257 O O . ALA A 1 164 ? 4.814 -5.440 -2.720 1.00 92.00 164 ALA A O 1
ATOM 1258 N N . SER A 1 165 ? 5.555 -7.029 -4.127 1.00 92.44 165 SER A N 1
ATOM 1259 C CA . SER A 1 165 ? 4.713 -8.093 -3.576 1.00 92.44 165 SER A CA 1
ATOM 1260 C C . SER A 1 165 ? 5.085 -8.419 -2.127 1.00 92.44 165 SER A C 1
ATOM 1262 O O . SER A 1 165 ? 4.207 -8.465 -1.266 1.00 92.44 165 SER A O 1
ATOM 1264 N N . VAL A 1 166 ? 6.372 -8.634 -1.835 1.00 93.06 166 VAL A N 1
ATOM 1265 C CA . VAL A 1 166 ? 6.839 -8.945 -0.473 1.00 93.06 166 VAL A CA 1
ATOM 1266 C C . VAL A 1 166 ? 6.514 -7.801 0.488 1.00 93.06 166 VAL A C 1
ATOM 1268 O O . VAL A 1 166 ? 5.916 -8.042 1.535 1.00 93.06 166 VAL A O 1
ATOM 1271 N N . GLU A 1 167 ? 6.816 -6.560 0.112 1.00 92.88 167 GLU A N 1
ATOM 1272 C CA . GLU A 1 167 ? 6.535 -5.368 0.915 1.00 92.88 167 GLU A CA 1
ATOM 1273 C C . GLU A 1 167 ? 5.038 -5.228 1.219 1.00 92.88 167 GLU A C 1
ATOM 1275 O O . GLU A 1 167 ? 4.652 -5.086 2.380 1.00 92.88 167 GLU A O 1
ATOM 1280 N N . THR A 1 168 ? 4.174 -5.381 0.210 1.00 93.25 168 THR A N 1
ATOM 1281 C CA . THR A 1 168 ? 2.715 -5.320 0.397 1.00 93.25 168 THR A CA 1
ATOM 1282 C C . THR A 1 168 ? 2.234 -6.398 1.369 1.00 93.25 168 THR A C 1
ATOM 1284 O O . THR A 1 168 ? 1.449 -6.117 2.278 1.00 93.25 168 THR A O 1
ATOM 1287 N N . THR A 1 169 ? 2.727 -7.635 1.231 1.00 94.81 169 THR A N 1
ATOM 1288 C CA . THR A 1 169 ? 2.361 -8.721 2.154 1.00 94.81 169 THR A CA 1
ATOM 1289 C C . THR A 1 169 ? 2.859 -8.468 3.574 1.00 94.81 169 THR A C 1
ATOM 1291 O O . THR A 1 169 ? 2.136 -8.750 4.529 1.00 94.81 169 THR A O 1
ATOM 1294 N N . GLN A 1 170 ? 4.049 -7.889 3.732 1.00 96.69 170 GLN A N 1
ATOM 1295 C CA . GLN A 1 170 ? 4.621 -7.558 5.032 1.00 96.69 170 GLN A CA 1
ATOM 1296 C C . GLN A 1 170 ? 3.830 -6.443 5.729 1.00 96.69 170 GLN A C 1
ATOM 1298 O O . GLN A 1 170 ? 3.508 -6.571 6.913 1.00 96.69 170 GLN A O 1
ATOM 1303 N N . ILE A 1 171 ? 3.485 -5.374 5.003 1.00 96.25 171 ILE A N 1
ATOM 1304 C CA . ILE A 1 171 ? 2.652 -4.275 5.512 1.00 96.25 171 ILE A CA 1
ATOM 1305 C C . ILE A 1 171 ? 1.297 -4.826 5.961 1.00 96.25 171 ILE A C 1
ATOM 1307 O O . ILE A 1 171 ? 0.906 -4.630 7.112 1.00 96.25 171 ILE A O 1
ATOM 1311 N N . PHE A 1 172 ? 0.635 -5.605 5.101 1.00 97.50 172 PHE A N 1
ATOM 1312 C CA . PHE A 1 172 ? -0.652 -6.221 5.415 1.00 97.50 172 PHE A CA 1
ATOM 1313 C C . PHE A 1 172 ? -0.585 -7.121 6.658 1.00 97.50 172 PHE A C 1
ATOM 1315 O O . PHE A 1 172 ? -1.449 -7.050 7.531 1.00 97.50 172 PHE A O 1
ATOM 1322 N N . GLN A 1 173 ? 0.451 -7.956 6.780 1.00 97.88 173 GLN A N 1
ATOM 1323 C CA . GLN A 1 173 ? 0.641 -8.817 7.951 1.00 97.88 173 GLN A CA 1
ATOM 1324 C C . GLN A 1 173 ? 0.833 -8.008 9.238 1.00 97.88 173 GLN A C 1
ATOM 1326 O O . GLN A 1 173 ? 0.249 -8.348 10.271 1.00 97.88 173 GLN A O 1
ATOM 1331 N N . LYS A 1 174 ? 1.616 -6.926 9.182 1.00 98.06 174 LYS A N 1
ATOM 1332 C CA . LYS A 1 174 ? 1.845 -6.036 10.324 1.00 98.06 174 LYS A CA 1
ATOM 1333 C C . LYS A 1 174 ? 0.552 -5.356 10.771 1.00 98.06 174 LYS A C 1
ATOM 1335 O O . LYS A 1 174 ? 0.231 -5.392 11.957 1.00 98.06 174 LYS A O 1
ATOM 1340 N N . GLU A 1 175 ? -0.207 -4.783 9.841 1.00 97.31 175 GLU A N 1
ATOM 1341 C CA . GLU A 1 175 ? -1.502 -4.161 10.139 1.00 97.31 175 GLU A CA 1
ATOM 1342 C C . GLU A 1 175 ? -2.496 -5.177 10.710 1.00 97.31 175 GLU A C 1
ATOM 1344 O O . GLU A 1 175 ? -3.140 -4.912 11.725 1.00 97.31 175 GLU A O 1
ATOM 1349 N N . ASN A 1 176 ? -2.566 -6.378 10.130 1.00 98.00 176 ASN A N 1
ATOM 1350 C CA . ASN A 1 176 ? -3.428 -7.450 10.624 1.00 98.00 176 ASN A CA 1
ATOM 1351 C C . ASN A 1 176 ? -3.078 -7.857 12.064 1.00 98.00 176 ASN A C 1
ATOM 1353 O O . ASN A 1 176 ? -3.977 -8.095 12.870 1.00 98.00 176 ASN A O 1
ATOM 1357 N N . SER A 1 177 ? -1.784 -7.913 12.396 1.00 98.06 177 SER A N 1
ATOM 1358 C CA . SER A 1 177 ? -1.316 -8.205 13.753 1.00 98.06 177 SER A CA 1
ATOM 1359 C C . SER A 1 177 ? -1.750 -7.128 14.748 1.00 98.06 177 SER A C 1
ATOM 1361 O O . SER A 1 177 ? -2.260 -7.459 15.816 1.00 98.06 177 SER A O 1
ATOM 1363 N N . ILE A 1 178 ? -1.597 -5.849 14.391 1.00 98.12 178 ILE A N 1
ATOM 1364 C CA . ILE A 1 178 ? -1.990 -4.722 15.251 1.00 98.12 178 ILE A CA 1
ATOM 1365 C C . ILE A 1 178 ? -3.509 -4.711 15.464 1.00 98.12 178 ILE A C 1
ATOM 1367 O O . ILE A 1 178 ? -3.977 -4.575 16.593 1.00 98.12 178 ILE A O 1
ATOM 1371 N N . LEU A 1 179 ? -4.294 -4.906 14.401 1.00 98.62 179 LEU A N 1
ATOM 1372 C CA . LEU A 1 179 ? -5.756 -4.958 14.496 1.00 98.62 179 LEU A CA 1
ATOM 1373 C C . LEU A 1 179 ? -6.230 -6.117 15.381 1.00 98.62 179 LEU A C 1
ATOM 1375 O O . LEU A 1 179 ? -7.155 -5.948 16.175 1.00 98.62 179 LEU A O 1
ATOM 1379 N N . LYS A 1 180 ? -5.585 -7.287 15.290 1.00 98.62 180 LYS A N 1
ATOM 1380 C CA . LYS A 1 180 ? -5.874 -8.428 16.172 1.00 98.62 180 LYS A CA 1
ATOM 1381 C C . LYS A 1 180 ? -5.600 -8.102 17.638 1.00 98.62 180 LYS A C 1
ATOM 1383 O O . LYS A 1 180 ? -6.451 -8.392 18.474 1.00 98.62 180 LYS A O 1
ATOM 1388 N N . GLU A 1 181 ? -4.469 -7.467 17.939 1.00 98.44 181 GLU A N 1
ATOM 1389 C CA . GLU A 1 181 ? -4.124 -7.051 19.303 1.00 98.44 181 GLU A CA 1
ATOM 1390 C C . GLU A 1 181 ? -5.141 -6.044 19.865 1.00 98.44 181 GLU A C 1
ATOM 1392 O O . GLU A 1 181 ? -5.600 -6.177 21.002 1.00 98.44 181 GLU A O 1
ATOM 1397 N N . GLN A 1 182 ? -5.567 -5.074 19.050 1.00 98.56 182 GLN A N 1
ATOM 1398 C CA . GLN A 1 182 ? -6.601 -4.109 19.432 1.00 98.56 182 GLN A CA 1
ATOM 1399 C C . GLN A 1 182 ? -7.949 -4.785 19.714 1.00 98.56 182 GLN A C 1
ATOM 1401 O O . GLN A 1 182 ? -8.580 -4.496 20.733 1.00 98.56 182 GLN A O 1
ATOM 1406 N N . ILE A 1 183 ? -8.382 -5.712 18.851 1.00 98.62 183 ILE A N 1
ATOM 1407 C CA . ILE A 1 183 ? -9.614 -6.488 19.056 1.00 98.62 183 ILE A CA 1
ATOM 1408 C C . ILE A 1 183 ? -9.523 -7.298 20.351 1.00 98.62 183 ILE A C 1
ATOM 1410 O O . ILE A 1 183 ? -10.469 -7.305 21.137 1.00 98.62 183 ILE A O 1
ATOM 1414 N N . GLU A 1 184 ? -8.389 -7.947 20.614 1.00 98.62 184 GLU A N 1
ATOM 1415 C CA . GLU A 1 184 ? -8.182 -8.700 21.851 1.00 98.62 184 GLU A CA 1
ATOM 1416 C C . GLU A 1 184 ? -8.244 -7.795 23.092 1.00 98.62 184 GLU A C 1
ATOM 1418 O O . GLU A 1 184 ? -8.860 -8.160 24.098 1.00 98.62 184 GLU A O 1
ATOM 1423 N N . GLY A 1 185 ? -7.663 -6.593 23.025 1.00 98.50 185 GLY A N 1
ATOM 1424 C CA . GLY A 1 185 ? -7.790 -5.570 24.065 1.00 98.50 185 GLY A CA 1
ATOM 1425 C C . GLY A 1 185 ? -9.248 -5.209 24.351 1.00 98.50 185 GLY A C 1
ATOM 1426 O O . GLY A 1 185 ? -9.704 -5.325 25.490 1.00 98.50 185 GLY A O 1
ATOM 1427 N N . LEU A 1 186 ? -10.008 -4.877 23.306 1.00 98.69 186 LEU A N 1
ATOM 1428 C CA . LEU A 1 186 ? -11.430 -4.540 23.422 1.00 98.69 186 LEU A CA 1
ATOM 1429 C C . LEU A 1 186 ? -12.267 -5.703 23.969 1.00 98.69 186 LEU A C 1
ATOM 1431 O O . LEU A 1 186 ? -13.177 -5.490 24.770 1.00 98.69 186 LEU A O 1
ATOM 1435 N N . VAL A 1 187 ? -11.965 -6.947 23.589 1.00 98.69 187 VAL A N 1
ATOM 1436 C CA . VAL A 1 187 ? -12.650 -8.140 24.117 1.00 98.69 187 VAL A CA 1
ATOM 1437 C C . VAL A 1 187 ? -12.380 -8.320 25.613 1.00 98.69 187 VAL A C 1
ATOM 1439 O O . VAL A 1 187 ? -13.304 -8.635 26.377 1.00 98.69 187 VAL A O 1
ATOM 1442 N N . ARG A 1 188 ? -11.141 -8.086 26.063 1.00 98.69 188 ARG A N 1
ATOM 1443 C CA . ARG A 1 188 ? -10.795 -8.119 27.491 1.00 98.69 188 ARG A CA 1
ATOM 1444 C C . ARG A 1 188 ? -11.543 -7.038 28.266 1.00 98.69 188 ARG A C 1
ATOM 1446 O O . ARG A 1 188 ? -12.175 -7.353 29.275 1.00 98.69 188 ARG A O 1
ATOM 1453 N N . GLU A 1 189 ? -11.552 -5.804 27.774 1.00 98.50 189 GLU A N 1
ATOM 1454 C CA . GLU A 1 189 ? -12.297 -4.699 28.390 1.00 98.50 189 GLU A CA 1
ATOM 1455 C C . GLU A 1 189 ? -13.803 -4.977 28.434 1.00 98.50 189 GLU A C 1
ATOM 1457 O O . GLU A 1 189 ? -14.430 -4.835 29.484 1.00 98.50 189 GLU A O 1
ATOM 1462 N N . ASN A 1 190 ? -14.386 -5.474 27.340 1.00 98.56 190 ASN A N 1
ATOM 1463 C CA . ASN A 1 190 ? -15.798 -5.852 27.283 1.00 98.56 190 ASN A CA 1
ATOM 1464 C C . ASN A 1 190 ? -16.144 -6.924 28.326 1.00 98.56 190 ASN A C 1
ATOM 1466 O O . ASN A 1 190 ? -17.205 -6.875 28.948 1.00 98.56 190 ASN A O 1
ATOM 1470 N N . THR A 1 191 ? -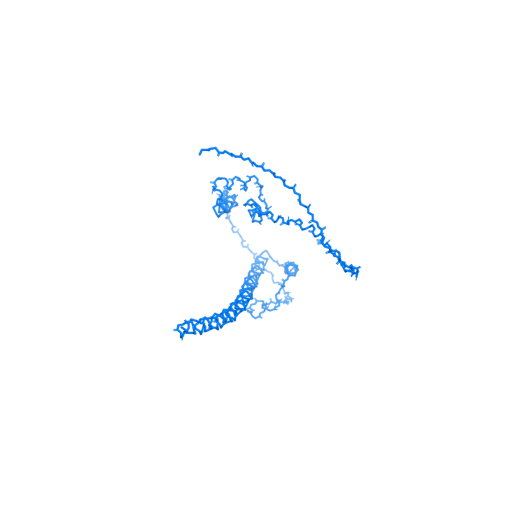15.235 -7.873 28.554 1.00 98.75 191 THR A N 1
ATOM 1471 C CA . THR A 1 191 ? -15.398 -8.911 29.579 1.00 98.75 191 THR A CA 1
ATOM 1472 C C . THR A 1 191 ? -15.379 -8.318 30.988 1.00 98.75 191 THR A C 1
ATOM 1474 O O . THR A 1 191 ? -16.207 -8.695 31.818 1.00 98.75 191 THR A O 1
ATOM 1477 N N . ILE A 1 192 ? -14.474 -7.374 31.265 1.00 98.69 192 ILE A N 1
ATOM 1478 C CA . ILE A 1 192 ? -14.406 -6.671 32.556 1.00 98.69 192 ILE A CA 1
ATOM 1479 C C . ILE A 1 192 ? -15.687 -5.864 32.788 1.00 98.69 192 ILE A C 1
ATOM 1481 O O . ILE A 1 192 ? -16.298 -5.982 33.849 1.00 98.69 192 ILE A O 1
ATOM 1485 N N . LEU A 1 193 ? -16.137 -5.111 31.782 1.00 98.75 193 LEU A N 1
ATOM 1486 C CA . LEU A 1 193 ? -17.364 -4.319 31.855 1.00 98.75 193 LEU A CA 1
ATOM 1487 C C . LEU A 1 193 ? -18.597 -5.198 32.079 1.00 98.75 193 LEU A C 1
ATOM 1489 O O . LEU A 1 193 ? -19.404 -4.895 32.951 1.00 98.75 193 LEU A O 1
ATOM 1493 N N . LYS A 1 194 ? -18.718 -6.327 31.368 1.00 98.69 194 LYS A N 1
ATOM 1494 C CA . LYS A 1 194 ? -19.799 -7.299 31.597 1.00 98.69 194 LYS A CA 1
ATOM 1495 C C . LYS A 1 194 ? -19.807 -7.814 33.033 1.00 98.69 194 LYS A C 1
ATOM 1497 O O . LYS A 1 194 ? -20.868 -7.865 33.643 1.00 98.69 194 LYS A O 1
ATOM 1502 N N . ARG A 1 195 ? -18.640 -8.153 33.594 1.00 98.62 195 ARG A N 1
ATOM 1503 C CA . ARG A 1 195 ? -18.539 -8.578 35.001 1.00 98.62 195 ARG A CA 1
ATOM 1504 C C . ARG A 1 195 ? -18.963 -7.468 35.960 1.00 98.62 195 ARG A C 1
ATOM 1506 O O . ARG A 1 195 ? -19.718 -7.744 36.883 1.00 98.62 195 ARG A O 1
ATOM 1513 N N . ALA A 1 196 ? -18.512 -6.235 35.733 1.00 98.62 196 ALA A N 1
ATOM 1514 C CA . ALA A 1 196 ? -18.885 -5.093 36.562 1.00 98.62 196 ALA A CA 1
ATOM 1515 C C . ALA A 1 196 ? -20.402 -4.846 36.544 1.00 98.62 196 ALA A C 1
ATOM 1517 O O . ALA A 1 196 ? -21.008 -4.705 37.602 1.00 98.62 196 ALA A O 1
ATOM 1518 N N . VAL A 1 197 ? -21.023 -4.881 35.360 1.00 98.62 197 VAL A N 1
ATOM 1519 C CA . VAL A 1 197 ? -22.478 -4.734 35.204 1.00 98.62 197 VAL A CA 1
ATOM 1520 C C . VAL A 1 197 ? -23.232 -5.867 35.896 1.00 98.62 197 VAL A C 1
ATOM 1522 O O . VAL A 1 197 ? -24.214 -5.597 36.580 1.00 98.62 197 VAL A O 1
ATOM 1525 N N . SER A 1 198 ? -22.780 -7.119 35.774 1.00 98.50 198 SER A N 1
ATOM 1526 C CA . SER A 1 198 ? -23.415 -8.246 36.470 1.00 98.50 198 SER A CA 1
ATOM 1527 C C . SER A 1 198 ? -23.382 -8.083 37.989 1.00 98.50 198 SER A C 1
ATOM 1529 O O . SER A 1 198 ? -24.394 -8.323 38.639 1.00 98.50 198 SER A O 1
ATOM 1531 N N . ILE A 1 199 ? -22.247 -7.645 38.545 1.00 98.38 199 ILE A N 1
ATOM 1532 C CA . ILE A 1 199 ? -22.105 -7.397 39.987 1.00 98.38 199 ILE A CA 1
ATOM 1533 C C . ILE A 1 199 ? -23.031 -6.258 40.426 1.00 98.38 199 ILE A C 1
ATOM 1535 O O . ILE A 1 199 ? -23.686 -6.356 41.460 1.00 98.38 199 ILE A O 1
ATOM 1539 N N . GLU A 1 200 ? -23.101 -5.175 39.654 1.00 98.12 200 GLU A N 1
ATOM 1540 C CA . GLU A 1 200 ? -23.955 -4.041 40.007 1.00 98.12 200 GLU A CA 1
ATOM 1541 C C . GLU A 1 200 ? -25.440 -4.405 39.931 1.00 98.12 200 GLU A C 1
ATOM 1543 O O . GLU A 1 200 ? -26.214 -4.065 40.821 1.00 98.12 200 GLU A O 1
ATOM 1548 N N . HIS A 1 201 ? -25.833 -5.182 38.920 1.00 98.44 201 HIS A N 1
ATOM 1549 C CA . HIS A 1 201 ? -27.187 -5.713 38.813 1.00 98.44 201 HIS A CA 1
ATOM 1550 C C . HIS A 1 201 ? -27.524 -6.666 39.973 1.00 98.44 201 HIS A C 1
ATOM 1552 O O . HIS A 1 201 ? -28.663 -6.692 40.438 1.00 98.44 201 HIS A O 1
ATOM 1558 N N . GLU A 1 202 ? -26.578 -7.487 40.432 1.00 97.94 202 GLU A N 1
ATOM 1559 C CA . GLU A 1 202 ? -26.768 -8.356 41.599 1.00 97.94 202 GLU A CA 1
ATOM 1560 C C . GLU A 1 202 ? -27.001 -7.533 42.869 1.00 97.94 202 GLU A C 1
ATOM 1562 O O . GLU A 1 202 ? -28.005 -7.738 43.547 1.00 97.94 202 GLU A O 1
ATOM 1567 N N . ARG A 1 203 ? -26.161 -6.523 43.122 1.00 97.56 203 ARG A N 1
ATOM 1568 C CA . ARG A 1 203 ? -26.335 -5.606 44.258 1.00 97.56 203 ARG A CA 1
ATOM 1569 C C . ARG A 1 203 ? -27.670 -4.876 44.219 1.00 97.56 203 ARG A C 1
ATOM 1571 O O . ARG A 1 203 ? -28.352 -4.808 45.235 1.00 97.56 203 ARG A O 1
ATOM 1578 N N . GLN A 1 204 ? -28.051 -4.344 43.059 1.00 97.19 204 GLN A N 1
ATOM 1579 C CA . GLN A 1 204 ? -29.318 -3.637 42.891 1.00 97.19 204 GLN A CA 1
ATOM 1580 C C . GLN A 1 204 ? -30.512 -4.540 43.225 1.00 97.19 204 GLN A C 1
ATOM 1582 O O . GLN A 1 204 ? -31.408 -4.124 43.956 1.00 97.19 204 GLN A O 1
ATOM 1587 N N . ARG A 1 205 ? -30.484 -5.794 42.759 1.00 97.38 205 ARG A N 1
ATOM 1588 C CA . ARG A 1 205 ? -31.507 -6.797 43.076 1.00 97.38 205 ARG A CA 1
ATOM 1589 C C . ARG A 1 205 ? -31.603 -7.043 44.583 1.00 97.38 205 ARG A C 1
ATOM 1591 O O . ARG A 1 205 ? -32.691 -6.979 45.135 1.00 97.38 205 ARG A O 1
ATOM 1598 N N . GLU A 1 206 ? -30.470 -7.232 45.264 1.00 96.56 206 GLU A N 1
ATOM 1599 C CA . GLU A 1 206 ? -30.454 -7.419 46.722 1.00 96.56 206 GLU A CA 1
ATOM 1600 C C . GLU A 1 206 ? -31.028 -6.217 47.493 1.00 96.56 206 GLU A C 1
ATOM 1602 O O . GLU A 1 206 ? -31.591 -6.392 48.575 1.00 96.56 206 GLU A O 1
ATOM 1607 N N . TYR A 1 207 ? -30.864 -4.989 46.987 1.00 96.31 207 TYR A N 1
ATOM 1608 C CA . TYR A 1 207 ? -31.473 -3.796 47.586 1.00 96.31 207 TYR A CA 1
ATOM 1609 C C . TYR A 1 207 ? -32.984 -3.729 47.349 1.00 96.31 207 TYR A C 1
ATOM 1611 O O . TYR A 1 20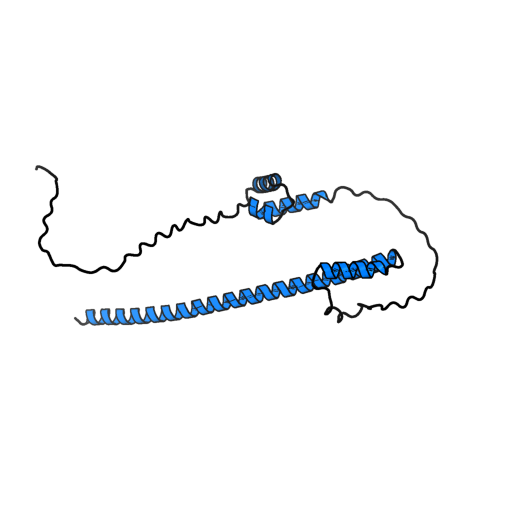7 ? -33.725 -3.345 48.255 1.00 96.31 207 TYR A O 1
ATOM 1619 N N . GLU A 1 208 ? -33.443 -4.087 46.152 1.00 95.69 208 GLU A N 1
ATOM 1620 C CA . GLU A 1 208 ? -34.869 -4.149 45.818 1.00 95.69 208 GLU A CA 1
ATOM 1621 C C . GLU A 1 208 ? -35.594 -5.207 46.655 1.00 95.69 208 GLU A C 1
ATOM 1623 O O . GLU A 1 208 ? -36.643 -4.900 47.221 1.00 95.69 208 GLU A O 1
ATOM 1628 N N . ASP A 1 209 ? -35.000 -6.391 46.816 1.00 95.50 209 ASP A N 1
ATOM 1629 C CA . ASP A 1 209 ? -35.550 -7.479 47.631 1.00 95.50 209 ASP A CA 1
ATOM 1630 C C . ASP A 1 209 ? -35.682 -7.052 49.108 1.00 95.50 209 ASP A C 1
ATOM 1632 O O . ASP A 1 209 ? -36.756 -7.163 49.696 1.00 95.50 209 ASP A O 1
ATOM 1636 N N . LYS A 1 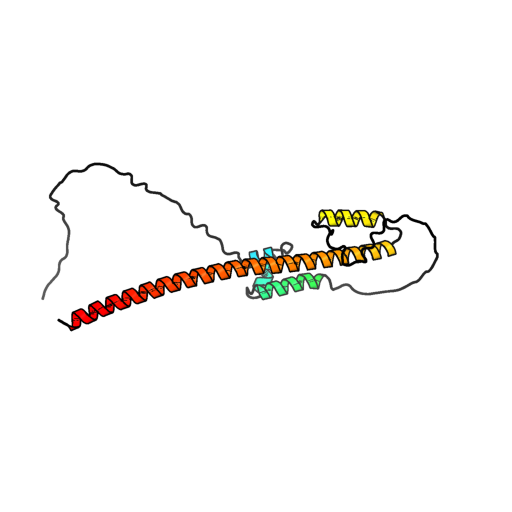210 ? -34.637 -6.442 49.694 1.00 94.31 210 LYS A N 1
ATOM 1637 C CA . LYS A 1 210 ? -34.671 -5.929 51.082 1.00 94.31 210 LYS A CA 1
ATOM 1638 C C . LYS A 1 210 ? -35.732 -4.851 51.307 1.00 94.31 210 LYS A C 1
ATOM 1640 O O . LYS A 1 210 ? -36.295 -4.773 52.394 1.00 94.31 210 LYS A O 1
ATOM 1645 N N . ASN A 1 211 ? -35.986 -4.001 50.312 1.00 91.69 211 ASN A N 1
ATOM 1646 C CA . ASN A 1 211 ? -37.017 -2.966 50.411 1.00 91.69 211 ASN A CA 1
ATOM 1647 C C . ASN A 1 211 ? -38.441 -3.533 50.305 1.00 91.69 211 ASN A C 1
ATOM 1649 O O . ASN A 1 211 ? -39.365 -2.888 50.786 1.00 91.69 211 ASN A O 1
ATOM 1653 N N . GLN A 1 212 ? -38.632 -4.696 49.674 1.00 88.62 212 GLN A N 1
ATOM 1654 C CA . GLN A 1 212 ? -39.933 -5.375 49.604 1.00 88.62 212 GLN A CA 1
ATOM 1655 C C . GLN A 1 212 ? -40.253 -6.192 50.866 1.00 88.62 212 GLN A C 1
ATOM 1657 O O . GLN A 1 212 ? -41.418 -6.500 51.109 1.00 88.62 212 GLN A O 1
ATOM 1662 N N . GLU A 1 213 ? -39.241 -6.547 51.661 1.00 82.06 213 GLU A N 1
ATOM 1663 C CA . GLU A 1 213 ? -39.394 -7.289 52.921 1.00 82.06 213 GLU A CA 1
ATOM 1664 C C . GLU A 1 213 ? -39.742 -6.406 54.145 1.00 82.06 213 GLU A C 1
ATOM 1666 O O . GLU A 1 213 ? -40.013 -6.951 55.219 1.00 82.06 213 GLU A O 1
ATOM 1671 N N . LEU A 1 214 ? -39.752 -5.071 54.003 1.00 57.53 214 LEU A N 1
ATOM 1672 C CA . LEU A 1 214 ? -40.115 -4.085 55.042 1.00 57.53 214 LEU A CA 1
ATOM 1673 C C . LEU A 1 214 ? -41.559 -3.584 54.897 1.00 57.53 214 LEU A C 1
ATOM 1675 O O . LEU A 1 214 ? -42.204 -3.388 55.955 1.00 57.53 214 LEU A O 1
#

Foldseek 3Di:
DDDDDDDDDDDDDDDDDDDDDDDDDPPDPPPPDPPPPPDQDLLNVVCVVCVPDDSVLLVVLCVVVVNPSVSSVVVVVCVVVVVVPPDDDDDDDDDDDDDDDDDDDPDPPPPPPDPVPLVPDDPDPVVLVVVLVVCVVPDDDPVSNVVVVVVSVVSVVVVVVVVVVVVVVVVVVVVVVVVVVVVVVVVVVVVVVVVVVVVVVVVVVVVVVVVVVD

pLDDT: mean 74.38, std 24.93, range [29.17, 98.75]